Protein AF-A0A8T2SWN7-F1 (afdb_monomer_lite)

Organism: Ceratopteris richardii (NCBI:txid49495)

Foldseek 3Di:
DDQPADQDQQAARLQRLLVSFVCNVVLLQPADADQDDTANHPDPVVSVLQFAALVVLCVVQVVLLVVLLVVLVVLPDDPVLLVVLLVLLQVVLVVVCVCCVQPPQPDDAGHRVRSSNNCQVHSVCSRYVNHRGNQADRVVVVVVVLVVCLVVVPVPDDPNSSSSSSSNNSVSNSCVRSLSSCLNPNDDPDPVSVVVSVVVVVVVVVSVVVVVVD

InterPro domains:
  IPR014430 Sterol desaturase Scs7 [PTHR12863] (4-196)

Radius of gyration: 19.36 Å; chains: 1; bounding box: 44×38×58 Å

Sequence (214 aa):
MGFKYVVDTNRGLVQQVGKLGSDYDKWLHQPINSKASPKLYDNKFIELLTLTPWWLVPVLWLPFVAWNFVVMLRRDVDPITTMFVILLGLFLWTLFEYLNHRFVFHMKMRGYWGNTLHYVLHGFHHKHPMDKYRLVYPPVGVAFIYVSLSSFGRLFIPDLIFPGVRTGFLLGYVLYDVFHYYIHHGKPSIPIMKKLQVRWFSYRILLYLLDDVY

Structure (mmCIF, N/CA/C/O backbone):
data_AF-A0A8T2SWN7-F1
#
_entry.id   AF-A0A8T2SWN7-F1
#
loop_
_atom_site.group_PDB
_atom_site.id
_atom_site.type_symbol
_atom_site.label_atom_id
_atom_site.label_alt_id
_atom_site.label_comp_id
_atom_site.label_asym_id
_atom_site.label_entity_id
_atom_site.label_seq_id
_atom_site.pdbx_PDB_ins_code
_atom_site.Cartn_x
_atom_site.Cartn_y
_atom_site.Cartn_z
_atom_site.occupancy
_atom_site.B_iso_or_equiv
_atom_site.auth_seq_id
_atom_site.auth_comp_id
_atom_site.auth_asym_id
_atom_site.auth_atom_id
_atom_site.pdbx_PDB_model_num
ATOM 1 N N . MET A 1 1 ? -12.636 13.626 31.756 1.00 50.94 1 MET A N 1
ATOM 2 C CA . MET A 1 1 ? -13.621 14.007 30.717 1.00 50.94 1 MET A CA 1
ATOM 3 C C . MET A 1 1 ? -13.767 12.850 29.739 1.00 50.94 1 MET A C 1
ATOM 5 O O . MET A 1 1 ? -12.777 12.500 29.107 1.00 50.94 1 MET A O 1
ATOM 9 N N . 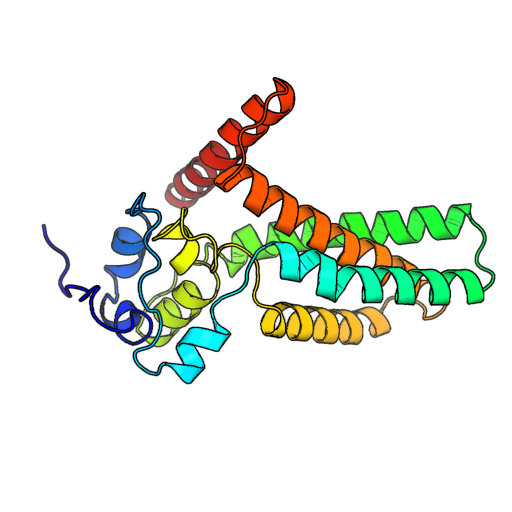GLY A 1 2 ? -14.941 12.214 29.695 1.00 74.75 2 GLY A N 1
ATOM 10 C CA . GLY A 1 2 ? -15.243 11.112 28.770 1.00 74.75 2 GLY A CA 1
ATOM 11 C C . GLY A 1 2 ? -15.631 11.606 27.373 1.00 74.75 2 GLY A C 1
ATOM 12 O O . GLY A 1 2 ? -15.899 12.793 27.194 1.00 74.75 2 GLY A O 1
ATOM 13 N N . PHE A 1 3 ? -15.636 10.702 26.394 1.00 84.50 3 PHE A N 1
ATOM 14 C CA . PHE A 1 3 ? -16.119 10.973 25.036 1.00 84.50 3 PHE A CA 1
ATOM 15 C C . PHE A 1 3 ? -17.642 11.153 25.022 1.00 84.50 3 PHE A C 1
ATOM 17 O O . PHE A 1 3 ? -18.344 10.469 25.768 1.00 84.50 3 PHE A O 1
ATOM 24 N N . LYS A 1 4 ? -18.164 12.033 24.158 1.00 85.62 4 LYS A N 1
ATOM 25 C CA . LYS A 1 4 ? -19.619 12.256 24.026 1.00 85.62 4 LYS A CA 1
ATOM 26 C C . LYS A 1 4 ? -20.356 11.046 23.453 1.00 85.62 4 LYS A C 1
ATOM 28 O O . LYS A 1 4 ? -21.514 10.818 23.783 1.00 85.62 4 LYS A O 1
ATOM 33 N N . TYR A 1 5 ? -19.683 10.282 22.597 1.00 91.12 5 TYR A N 1
ATOM 34 C CA . TYR A 1 5 ? -20.185 9.042 22.019 1.00 91.12 5 TYR A CA 1
ATOM 35 C C . TYR A 1 5 ? -19.252 7.888 22.388 1.00 91.12 5 TYR A C 1
ATOM 37 O O . TYR A 1 5 ? -18.031 8.006 22.268 1.00 91.12 5 TYR A O 1
ATOM 45 N N . VAL A 1 6 ? -19.828 6.769 22.826 1.00 93.12 6 VAL A N 1
ATOM 46 C CA . VAL A 1 6 ? -19.085 5.557 23.184 1.00 93.12 6 VAL A CA 1
ATOM 47 C C . VAL A 1 6 ? -19.230 4.545 22.053 1.00 93.12 6 VAL A C 1
ATOM 49 O O . VAL A 1 6 ? -20.341 4.179 21.677 1.00 93.12 6 VAL A O 1
ATOM 52 N N . VAL A 1 7 ? -18.096 4.111 21.506 1.00 94.06 7 VAL A N 1
ATOM 53 C CA . VAL A 1 7 ? -18.038 3.099 20.446 1.00 94.06 7 VAL A CA 1
ATOM 54 C C . VAL A 1 7 ? -18.232 1.710 21.053 1.00 94.06 7 VAL A C 1
ATOM 56 O O . VAL A 1 7 ? -17.485 1.323 21.952 1.00 94.06 7 VAL A O 1
ATOM 59 N N . ASP A 1 8 ? -19.202 0.954 20.541 1.00 93.56 8 ASP A N 1
ATOM 60 C CA . ASP A 1 8 ? -19.421 -0.452 20.883 1.00 93.56 8 ASP A CA 1
ATOM 61 C C . ASP A 1 8 ? -18.518 -1.337 20.017 1.00 93.56 8 ASP A C 1
ATOM 63 O O . ASP A 1 8 ? -18.704 -1.451 18.802 1.00 93.56 8 ASP A O 1
ATOM 67 N N . THR A 1 9 ? -17.537 -1.976 20.651 1.00 88.56 9 THR A N 1
ATOM 68 C CA . THR A 1 9 ? -16.560 -2.852 19.991 1.00 88.56 9 THR A CA 1
ATOM 69 C C . THR A 1 9 ? -17.134 -4.209 19.575 1.00 88.56 9 THR A C 1
ATOM 71 O O . THR A 1 9 ? -16.458 -4.955 18.867 1.00 88.56 9 THR A O 1
ATOM 74 N N . ASN A 1 10 ? -18.371 -4.534 19.969 1.00 89.50 10 ASN A N 1
ATOM 75 C CA . ASN A 1 10 ? -19.069 -5.747 19.534 1.00 89.50 10 ASN A CA 1
ATOM 76 C C . ASN A 1 10 ? -19.804 -5.573 18.195 1.00 89.50 10 ASN A C 1
ATOM 78 O O . ASN A 1 10 ? -20.296 -6.560 17.638 1.00 89.50 10 ASN A O 1
ATOM 82 N N . ARG A 1 11 ? -19.868 -4.342 17.672 1.00 94.25 11 ARG A N 1
ATOM 83 C CA . ARG A 1 11 ? -20.509 -3.990 16.399 1.00 94.25 11 ARG A CA 1
ATOM 84 C C . ARG A 1 11 ? -19.513 -3.419 15.399 1.00 94.25 11 ARG A C 1
ATOM 86 O O . ARG A 1 11 ? -18.415 -3.002 15.762 1.00 94.25 11 ARG A O 1
ATOM 93 N N . GLY A 1 12 ? -19.926 -3.361 14.137 1.00 95.81 12 GLY A N 1
ATOM 94 C CA . GLY A 1 12 ? -19.166 -2.752 13.053 1.00 95.81 12 GLY A CA 1
ATOM 95 C C . GLY A 1 12 ? -18.756 -1.315 13.381 1.00 95.81 12 GLY A C 1
ATOM 96 O O . GLY A 1 12 ? -19.597 -0.448 13.641 1.00 95.81 12 GLY A O 1
ATOM 97 N N . LEU A 1 13 ? -17.451 -1.056 13.382 1.00 96.56 13 LEU A N 1
ATOM 98 C CA . LEU A 1 13 ? -16.886 0.232 13.784 1.00 96.56 13 LEU A CA 1
ATOM 99 C C . LEU A 1 13 ? -17.144 1.347 12.758 1.00 96.56 13 LEU A C 1
ATOM 101 O O . LEU A 1 13 ? -17.330 2.502 13.143 1.00 96.56 13 LEU A O 1
ATOM 105 N N . VAL A 1 14 ? -17.228 1.026 11.462 1.00 95.94 14 VAL A N 1
ATOM 106 C CA . VAL A 1 14 ? -17.325 2.028 10.378 1.00 95.94 14 VAL A CA 1
ATOM 107 C C . VAL A 1 14 ? -18.565 2.909 10.515 1.00 95.94 14 VAL A C 1
ATOM 109 O O . VAL A 1 14 ? -18.488 4.119 10.340 1.00 95.94 14 VAL A O 1
ATOM 112 N N . GLN A 1 15 ? -19.705 2.336 10.904 1.00 93.94 15 GLN A N 1
ATOM 113 C CA . GLN A 1 15 ? -20.953 3.096 11.058 1.00 93.94 15 GLN A CA 1
ATOM 114 C C . GLN A 1 15 ? -20.975 3.982 12.317 1.00 93.94 15 GLN A C 1
ATOM 116 O O . GLN A 1 15 ? -21.860 4.833 12.472 1.00 93.94 15 GLN A O 1
ATOM 121 N N . GLN A 1 16 ? -20.028 3.764 13.233 1.00 96.75 16 GLN A N 1
ATOM 122 C CA . GLN A 1 16 ? -19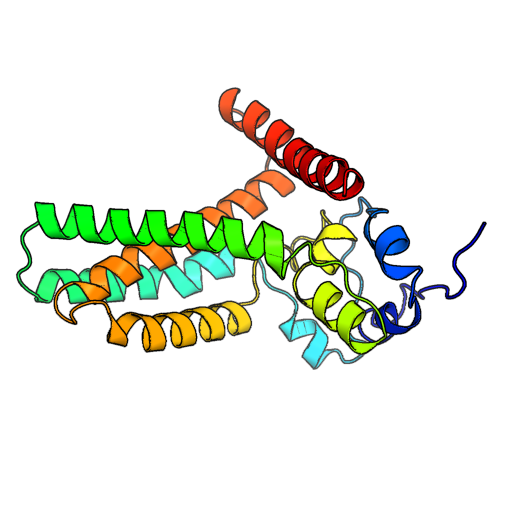.967 4.386 14.552 1.00 96.75 16 GLN A CA 1
ATOM 123 C C . GLN A 1 16 ? -18.956 5.531 14.611 1.00 96.75 16 GLN A C 1
ATOM 125 O O . GLN A 1 16 ? -19.256 6.566 15.200 1.00 96.75 16 GLN A O 1
ATOM 130 N N . VAL A 1 17 ? -17.783 5.382 13.987 1.00 96.19 17 VAL A N 1
ATOM 131 C CA . VAL A 1 17 ? -16.666 6.341 14.112 1.00 96.19 17 VAL A CA 1
ATOM 132 C C . VAL A 1 17 ? -17.021 7.758 13.663 1.00 96.19 17 VAL A C 1
ATOM 134 O O . VAL A 1 17 ? -16.554 8.728 14.257 1.00 96.19 17 VAL A O 1
ATOM 137 N N . GLY A 1 18 ? -17.918 7.905 12.686 1.00 95.69 18 GLY A N 1
ATOM 138 C CA . GLY A 1 18 ? -18.431 9.209 12.278 1.00 95.69 18 GLY A CA 1
ATOM 139 C C . GLY A 1 18 ? -19.181 9.960 13.388 1.00 95.69 18 GLY A C 1
ATOM 140 O O . GLY A 1 18 ? -19.144 11.189 13.438 1.00 95.69 18 GLY A O 1
ATOM 141 N N . LYS A 1 19 ? -19.818 9.240 14.321 1.00 96.50 19 LYS A N 1
ATOM 142 C CA . LYS A 1 19 ? -20.603 9.812 15.432 1.00 96.50 19 LYS A CA 1
ATOM 143 C C . LYS A 1 19 ? -19.736 10.436 16.525 1.00 96.50 19 LYS A C 1
ATOM 145 O O . LYS A 1 19 ? -20.250 11.199 17.335 1.00 96.50 19 LYS A O 1
ATOM 150 N N . LEU A 1 20 ? -18.431 10.153 16.533 1.00 95.06 20 LEU A N 1
ATOM 151 C CA . LEU A 1 20 ? -17.480 10.785 17.451 1.00 95.06 20 LEU A CA 1
ATOM 152 C C . LEU A 1 20 ? -17.327 12.290 17.177 1.00 95.06 20 LEU A C 1
ATOM 154 O O . LEU A 1 20 ? -16.967 13.041 18.078 1.00 95.06 20 LEU A O 1
ATOM 158 N N . GLY A 1 21 ? -17.616 12.758 15.956 1.00 94.12 21 GLY A N 1
ATOM 159 C CA . GLY A 1 21 ? -17.533 14.179 15.617 1.00 94.12 21 GLY A CA 1
ATOM 160 C C . GLY A 1 21 ? -16.150 14.762 15.921 1.00 94.12 21 GLY A C 1
ATOM 161 O O . GLY A 1 21 ? -15.149 14.278 15.396 1.00 94.12 21 GLY A O 1
ATOM 162 N N . SER A 1 22 ? -16.095 15.787 16.774 1.00 92.56 22 SER A N 1
ATOM 163 C CA . SER A 1 22 ? -14.846 16.429 17.214 1.00 92.56 22 SER A CA 1
ATOM 164 C C . SER A 1 22 ? -13.957 15.536 18.082 1.00 92.56 22 SER A C 1
ATOM 166 O O . SER A 1 22 ? -12.758 15.775 18.165 1.00 92.56 22 SER A O 1
ATOM 168 N N . ASP A 1 23 ? -14.527 14.516 18.725 1.00 93.75 23 ASP A N 1
ATOM 169 C CA . ASP A 1 23 ? -13.798 13.618 19.623 1.00 93.75 23 ASP A CA 1
ATOM 170 C C . ASP A 1 23 ? -13.006 12.541 18.861 1.00 93.75 23 ASP A C 1
ATOM 172 O O . ASP A 1 23 ? -12.211 11.819 19.463 1.00 93.75 23 ASP A O 1
ATOM 176 N N . TYR A 1 24 ? -13.225 12.419 17.545 1.00 94.88 24 TYR A N 1
ATOM 177 C CA . TYR A 1 24 ? -12.652 11.367 16.705 1.00 94.88 24 TYR A CA 1
ATOM 178 C C . TYR A 1 24 ? -11.128 11.341 16.742 1.00 94.88 24 TYR A C 1
ATOM 180 O O . TYR A 1 24 ? -10.560 10.283 16.982 1.00 94.88 24 TYR A O 1
ATOM 188 N N . ASP A 1 25 ? -10.480 12.491 16.555 1.00 92.12 25 ASP A N 1
ATOM 189 C CA . ASP A 1 25 ? -9.020 12.583 16.502 1.00 92.12 25 ASP A CA 1
ATOM 190 C C . ASP A 1 25 ? -8.384 12.097 17.815 1.00 92.12 25 ASP A C 1
ATOM 192 O O . ASP A 1 25 ? -7.580 11.164 17.838 1.00 92.12 25 ASP A O 1
ATOM 196 N N . LYS A 1 26 ? -8.871 12.618 18.945 1.00 92.06 26 LYS A N 1
ATOM 197 C CA . LYS A 1 26 ? -8.443 12.181 20.277 1.00 92.06 26 LYS A CA 1
ATOM 198 C C . LYS A 1 26 ? -8.716 10.694 20.518 1.00 92.06 26 LYS A C 1
ATOM 200 O O . LYS A 1 26 ? -7.904 10.014 21.142 1.00 92.06 26 LYS A O 1
ATOM 205 N N . TRP A 1 27 ? -9.867 10.186 20.077 1.00 93.69 27 TRP A N 1
ATOM 206 C CA . TRP A 1 27 ? -10.217 8.771 20.212 1.00 93.69 27 TRP A CA 1
ATOM 207 C C . TRP A 1 27 ? -9.315 7.873 19.358 1.00 93.69 27 TRP A C 1
ATOM 209 O O . TRP A 1 27 ? -8.936 6.784 19.800 1.00 93.69 27 TRP A O 1
ATOM 219 N N . LEU A 1 28 ? -8.962 8.319 18.154 1.00 92.62 28 LEU A N 1
ATOM 220 C CA . LEU A 1 28 ? -8.145 7.589 17.195 1.00 92.62 28 LEU A CA 1
ATOM 221 C C . LEU A 1 28 ? -6.725 7.372 17.716 1.00 92.62 28 LEU A C 1
ATOM 223 O O . LEU A 1 28 ? -6.222 6.249 17.683 1.00 92.62 28 LEU A O 1
ATOM 227 N N . HIS A 1 29 ? -6.128 8.424 18.279 1.00 87.69 29 HIS A N 1
ATOM 228 C CA . HIS A 1 29 ? -4.754 8.442 18.788 1.00 87.69 29 HIS A CA 1
ATOM 229 C C . HIS A 1 29 ? -4.581 7.776 20.164 1.00 87.69 29 HIS A C 1
ATOM 231 O O . HIS A 1 29 ? -3.557 7.931 20.825 1.00 87.69 29 HIS A O 1
ATOM 237 N N . GLN A 1 30 ? -5.563 6.980 20.589 1.00 90.31 30 GLN A N 1
ATOM 238 C CA . GLN A 1 30 ? -5.473 6.095 21.750 1.00 90.31 30 GLN A CA 1
ATOM 239 C C . GLN A 1 30 ? -5.401 4.637 21.269 1.00 90.31 30 GLN A C 1
ATOM 241 O O . GLN A 1 30 ? -6.444 3.967 21.225 1.00 90.31 30 GLN A O 1
ATOM 246 N N . PRO A 1 31 ? -4.215 4.144 20.857 1.00 89.69 31 PRO A N 1
ATOM 247 C CA . PRO A 1 31 ? -4.073 2.831 20.240 1.00 89.69 31 PRO A CA 1
ATOM 248 C C . PRO A 1 31 ? -4.432 1.708 21.215 1.00 89.69 31 PRO A C 1
ATOM 250 O O . PRO A 1 31 ? -4.080 1.731 22.395 1.00 89.69 31 PRO A O 1
ATOM 253 N N . ILE A 1 32 ? -5.104 0.685 20.697 1.00 89.94 32 ILE A N 1
ATOM 254 C CA . ILE A 1 32 ? -5.418 -0.545 21.416 1.00 89.94 32 ILE A CA 1
ATOM 255 C C . ILE A 1 32 ? -4.395 -1.596 20.989 1.00 89.94 32 ILE A C 1
ATOM 257 O O . ILE A 1 32 ? -4.502 -2.200 19.921 1.00 89.94 32 ILE A O 1
ATOM 261 N N . ASN A 1 33 ? -3.400 -1.828 21.846 1.00 87.81 33 ASN A N 1
ATOM 262 C CA . ASN A 1 33 ? -2.348 -2.822 21.625 1.00 87.81 33 ASN A CA 1
ATOM 263 C C . ASN A 1 33 ? -2.865 -4.245 21.880 1.00 87.81 33 ASN A C 1
ATOM 265 O O . ASN A 1 33 ? -2.539 -4.885 22.877 1.00 87.81 33 ASN A O 1
ATOM 269 N N . SER A 1 34 ? -3.691 -4.742 20.963 1.00 89.94 34 SER A N 1
ATOM 270 C CA . SER A 1 34 ? -4.249 -6.091 20.989 1.00 89.94 34 SER A CA 1
ATOM 271 C C . SER A 1 34 ? -4.125 -6.748 19.622 1.00 89.94 34 SER A C 1
ATOM 273 O O . SER A 1 34 ? -4.267 -6.093 18.596 1.00 89.94 34 SER A O 1
ATOM 275 N N . LYS A 1 35 ? -3.905 -8.066 19.612 1.00 89.81 35 LYS A N 1
ATOM 276 C CA . LYS A 1 35 ? -3.949 -8.886 18.388 1.00 89.81 35 LYS A CA 1
ATOM 277 C C . LYS A 1 35 ? -5.381 -9.186 17.928 1.00 89.81 35 LYS A C 1
ATOM 279 O O . LYS A 1 35 ? -5.557 -9.868 16.921 1.00 89.81 35 LYS A O 1
ATOM 284 N N . ALA A 1 36 ? -6.384 -8.765 18.699 1.00 89.44 36 ALA A N 1
ATOM 285 C CA . ALA A 1 36 ? -7.779 -8.900 18.315 1.00 89.44 36 ALA A CA 1
ATOM 286 C C . ALA A 1 36 ? -8.050 -8.118 17.024 1.00 89.44 36 ALA A C 1
ATOM 288 O O . ALA A 1 36 ? -7.506 -7.035 16.823 1.00 89.44 36 ALA A O 1
ATOM 289 N N . SER A 1 37 ? -8.916 -8.675 16.182 1.00 90.69 37 SER A N 1
ATOM 290 C CA . SER A 1 37 ? -9.335 -8.076 14.919 1.00 90.69 37 SER A CA 1
ATOM 291 C C . SER A 1 37 ? -10.809 -7.675 15.043 1.00 90.69 37 SER A C 1
ATOM 293 O O . SER A 1 37 ? -11.689 -8.506 14.803 1.00 90.69 37 SER A O 1
ATOM 295 N N . PRO A 1 38 ? -11.106 -6.467 15.558 1.00 93.69 38 PRO A N 1
ATOM 296 C CA . PRO A 1 38 ? -12.481 -6.022 15.742 1.00 93.69 38 PRO A CA 1
ATOM 297 C C . PRO A 1 38 ? -13.163 -5.795 14.392 1.00 93.69 38 PRO A C 1
ATOM 299 O O . PRO A 1 38 ? -12.510 -5.507 13.387 1.00 93.69 38 PRO A O 1
ATOM 302 N N . LYS A 1 39 ? -14.492 -5.920 14.380 1.00 94.12 39 LYS A N 1
ATOM 303 C CA . LYS A 1 39 ? -15.267 -5.867 13.140 1.00 94.12 39 LYS A CA 1
ATOM 304 C C . LYS A 1 39 ? -15.338 -4.452 12.579 1.00 94.12 39 LYS A C 1
ATOM 306 O O . LYS A 1 39 ? -15.725 -3.532 13.297 1.00 94.12 39 LYS A O 1
ATOM 311 N N . LEU A 1 40 ? -15.074 -4.260 11.287 1.00 95.06 40 LEU A N 1
ATOM 312 C CA . LEU A 1 40 ? -15.397 -2.983 10.634 1.00 95.06 40 LEU A CA 1
ATOM 313 C C . LEU A 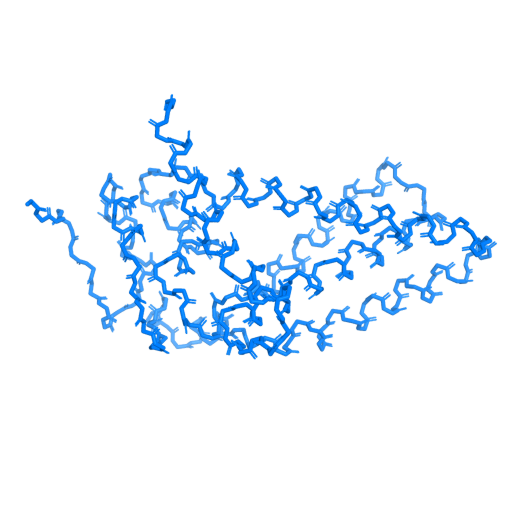1 40 ? -16.875 -2.907 10.269 1.00 95.06 40 LEU A C 1
ATOM 315 O O . LEU A 1 40 ? -17.484 -1.846 10.427 1.00 95.06 40 LEU A O 1
ATOM 319 N N . TYR A 1 41 ? -17.453 -4.023 9.829 1.00 96.12 41 TYR A N 1
ATOM 320 C CA . TYR A 1 41 ? -18.835 -4.108 9.375 1.00 96.12 41 TYR A CA 1
ATOM 321 C C . TYR A 1 41 ? -19.579 -5.250 10.072 1.00 96.12 41 TYR A C 1
ATOM 323 O O . TYR A 1 41 ? -19.041 -6.332 10.296 1.00 96.12 41 TYR A O 1
ATOM 331 N N . ASP A 1 42 ? -20.861 -5.034 10.372 1.00 95.12 42 ASP A N 1
ATOM 332 C CA . ASP A 1 42 ? -21.728 -6.103 10.892 1.00 95.12 42 ASP A CA 1
ATOM 333 C C . ASP A 1 42 ? -22.072 -7.141 9.812 1.00 95.12 42 ASP A C 1
ATOM 335 O O . ASP A 1 42 ? -22.324 -8.314 10.102 1.00 95.12 42 ASP A O 1
ATOM 339 N N . ASN A 1 43 ? -22.053 -6.722 8.543 1.00 96.12 43 ASN A N 1
ATOM 340 C CA . ASN A 1 43 ? -22.259 -7.609 7.410 1.00 96.12 43 ASN A CA 1
ATOM 341 C C . ASN A 1 43 ? -21.027 -8.505 7.199 1.00 96.12 43 ASN A C 1
ATOM 343 O O . ASN A 1 43 ? -19.957 -8.023 6.834 1.00 96.12 43 ASN A O 1
ATOM 347 N N . LYS A 1 44 ? -21.207 -9.823 7.360 1.00 94.56 44 LYS A N 1
ATOM 348 C CA . LYS A 1 44 ? -20.129 -10.822 7.249 1.00 94.56 44 LYS A CA 1
ATOM 349 C C . LYS A 1 44 ? -19.435 -10.839 5.885 1.00 94.56 44 LYS A C 1
ATOM 351 O O . LYS A 1 44 ? -18.238 -11.094 5.824 1.00 94.56 44 LYS A O 1
ATOM 356 N N . PHE A 1 45 ? -20.179 -10.603 4.804 1.00 95.12 45 PHE A N 1
ATOM 357 C CA . PHE A 1 45 ? -19.623 -10.618 3.454 1.00 95.12 45 PHE A CA 1
ATOM 358 C C . PHE A 1 45 ? -18.700 -9.417 3.233 1.00 95.12 45 PHE A C 1
ATOM 360 O O . PHE A 1 45 ? -17.563 -9.592 2.812 1.00 95.12 45 PHE A O 1
ATOM 367 N N . ILE A 1 46 ? -19.150 -8.213 3.596 1.00 93.06 46 ILE A N 1
ATOM 368 C CA . ILE A 1 46 ? -18.325 -6.999 3.496 1.00 93.06 46 ILE A CA 1
ATOM 369 C C . ILE A 1 46 ? -17.111 -7.106 4.422 1.00 93.06 46 ILE A C 1
ATOM 371 O O . ILE A 1 46 ? -15.999 -6.793 4.014 1.00 93.06 46 ILE A O 1
ATOM 375 N N . GLU A 1 47 ? -17.308 -7.603 5.642 1.00 94.88 47 GLU A N 1
ATOM 376 C CA . GLU A 1 47 ? -16.236 -7.818 6.611 1.00 94.88 47 GLU A CA 1
ATOM 377 C C . GLU A 1 47 ? -15.124 -8.715 6.045 1.00 94.88 47 GLU A C 1
ATOM 379 O O . GLU A 1 47 ? -13.947 -8.376 6.170 1.00 94.88 47 GLU A O 1
ATOM 384 N N . LEU A 1 48 ? -15.479 -9.804 5.353 1.00 93.56 48 LEU A N 1
ATOM 385 C CA . LEU A 1 48 ? -14.510 -10.696 4.713 1.00 93.56 48 LEU A CA 1
ATOM 386 C C . LEU A 1 48 ? -13.646 -9.967 3.672 1.00 93.56 48 LEU A C 1
ATOM 388 O O . LEU A 1 48 ? -12.443 -10.201 3.617 1.00 93.56 48 LEU A O 1
ATOM 392 N N . LEU A 1 49 ? -14.230 -9.045 2.897 1.00 91.88 49 LEU A N 1
ATOM 393 C CA . LEU A 1 49 ? -13.508 -8.258 1.887 1.00 91.88 49 LEU A CA 1
ATOM 394 C C . LEU A 1 49 ? -12.503 -7.266 2.492 1.00 91.88 49 LEU A C 1
ATOM 396 O O . LEU A 1 49 ? -11.631 -6.770 1.782 1.00 91.88 49 LEU A O 1
ATOM 400 N N . THR A 1 50 ? -12.607 -6.970 3.790 1.00 93.56 50 THR A N 1
ATOM 401 C CA . THR A 1 50 ? -11.652 -6.092 4.485 1.00 93.56 50 THR A CA 1
ATOM 402 C C . THR A 1 50 ? -10.409 -6.824 4.992 1.00 93.56 50 THR A C 1
ATOM 404 O O . THR A 1 50 ? -9.450 -6.170 5.394 1.00 93.56 50 THR A O 1
ATOM 407 N N . LEU A 1 51 ? -10.411 -8.161 5.014 1.00 95.31 51 LEU A N 1
ATOM 408 C CA . LEU A 1 51 ? -9.320 -8.961 5.566 1.00 95.31 51 LEU A CA 1
ATOM 409 C C . LEU A 1 51 ? -8.262 -9.237 4.494 1.00 95.31 51 LEU A C 1
ATOM 411 O O . LEU A 1 51 ? -8.480 -10.023 3.575 1.00 95.31 51 LEU A O 1
ATOM 415 N N . THR A 1 52 ? -7.089 -8.628 4.644 1.00 96.31 52 THR A N 1
ATOM 416 C CA . THR A 1 52 ? -5.972 -8.745 3.701 1.00 96.31 52 THR A CA 1
ATOM 417 C C . THR A 1 52 ? -4.746 -9.335 4.406 1.00 96.31 52 THR A C 1
ATOM 419 O O . THR A 1 52 ? -4.041 -8.623 5.122 1.00 96.31 52 THR A O 1
ATOM 422 N N . PRO A 1 53 ? -4.456 -10.642 4.253 1.00 96.31 53 PRO A N 1
ATOM 423 C CA . PRO A 1 53 ? -3.237 -11.215 4.809 1.00 96.31 53 PRO A CA 1
ATOM 424 C C . PRO A 1 53 ? -2.003 -10.689 4.062 1.00 96.31 53 PRO A C 1
ATOM 426 O O . PRO A 1 53 ? -2.020 -10.546 2.842 1.00 96.31 53 PRO A O 1
ATOM 429 N N . TRP A 1 54 ? -0.902 -10.462 4.782 1.00 96.81 54 TRP A N 1
ATOM 430 C CA . TRP A 1 54 ? 0.312 -9.832 4.235 1.00 96.81 54 TRP A CA 1
ATOM 431 C C . TRP A 1 54 ? 0.875 -10.507 2.975 1.00 96.81 54 TRP A C 1
ATOM 433 O O . TRP A 1 54 ? 1.359 -9.827 2.075 1.00 96.81 54 TRP A O 1
ATOM 443 N N . TRP A 1 55 ? 0.801 -11.841 2.891 1.00 97.25 55 TRP A N 1
ATOM 444 C CA . TRP A 1 55 ? 1.343 -12.610 1.768 1.00 97.25 55 TRP A CA 1
ATOM 445 C C . TRP A 1 55 ? 0.551 -12.394 0.475 1.00 97.25 55 TRP A C 1
ATOM 447 O O . TRP A 1 55 ? 1.062 -12.684 -0.605 1.00 97.25 55 TRP A O 1
ATOM 457 N N . LEU A 1 56 ? -0.670 -11.855 0.558 1.00 97.31 56 LEU A N 1
ATOM 458 C CA . LEU A 1 56 ? -1.480 -11.552 -0.614 1.00 97.31 56 LEU A CA 1
ATOM 459 C C . LEU A 1 56 ? -0.854 -10.429 -1.450 1.00 97.31 56 LEU A C 1
ATOM 461 O O . LEU A 1 56 ? -0.965 -10.456 -2.672 1.00 97.31 56 LEU A O 1
ATOM 465 N N . VAL A 1 57 ? -0.140 -9.492 -0.813 1.00 98.00 57 VAL A N 1
ATOM 466 C CA . VAL A 1 57 ? 0.552 -8.392 -1.498 1.00 98.00 57 VAL A CA 1
ATOM 467 C C . VAL A 1 57 ? 1.565 -8.923 -2.528 1.00 98.00 57 VAL A C 1
ATOM 469 O O . VAL A 1 57 ? 1.371 -8.687 -3.721 1.00 98.00 57 VAL A O 1
ATOM 472 N N . PRO A 1 58 ? 2.620 -9.676 -2.155 1.00 98.12 58 PRO A N 1
ATOM 473 C CA . PRO A 1 58 ? 3.573 -10.170 -3.143 1.00 98.12 58 PRO A CA 1
ATOM 474 C C . PRO A 1 58 ? 2.941 -11.160 -4.131 1.00 98.12 58 PRO A C 1
ATOM 476 O O . PRO A 1 58 ? 3.264 -11.102 -5.314 1.00 98.12 58 PRO A O 1
ATOM 479 N N . VAL A 1 59 ? 2.020 -12.025 -3.685 1.00 98.38 59 VAL A N 1
ATOM 480 C CA . VAL A 1 59 ? 1.359 -13.015 -4.557 1.00 98.38 59 VAL A CA 1
ATOM 481 C C . VAL A 1 59 ? 0.568 -12.346 -5.677 1.00 98.38 59 VAL A C 1
ATOM 483 O O . VAL A 1 59 ? 0.649 -12.790 -6.820 1.00 98.38 59 VAL A O 1
ATOM 486 N N . LEU A 1 60 ? -0.177 -11.280 -5.375 1.00 97.81 60 LEU A N 1
ATOM 487 C CA . LEU A 1 60 ? -0.958 -10.579 -6.388 1.00 97.81 60 LEU A CA 1
ATOM 488 C C . LEU A 1 60 ? -0.091 -9.678 -7.256 1.00 97.81 60 LEU A C 1
ATOM 490 O O . LEU A 1 60 ? -0.256 -9.681 -8.471 1.00 97.81 60 LEU A O 1
ATOM 494 N N . TRP A 1 61 ? 0.818 -8.905 -6.662 1.00 98.44 61 TRP A N 1
ATOM 495 C CA . TRP A 1 61 ? 1.434 -7.775 -7.358 1.00 98.44 61 TRP A CA 1
ATOM 496 C C . TRP A 1 61 ? 2.774 -8.096 -8.019 1.00 98.44 61 TRP A C 1
ATOM 498 O O . TRP A 1 61 ? 3.080 -7.495 -9.049 1.00 98.44 61 TRP A O 1
ATOM 508 N N . LEU A 1 62 ? 3.555 -9.065 -7.522 1.00 98.56 62 LEU A N 1
ATOM 509 C CA . LEU A 1 62 ? 4.807 -9.458 -8.186 1.00 98.56 62 LEU A CA 1
ATOM 510 C C . LEU A 1 62 ? 4.598 -10.009 -9.608 1.00 98.56 62 LEU A C 1
ATOM 512 O O . LEU A 1 62 ? 5.401 -9.658 -10.474 1.00 98.56 62 LEU A O 1
ATOM 516 N N . PRO A 1 63 ? 3.530 -10.772 -9.923 1.00 98.56 63 PRO A N 1
ATOM 517 C CA . PRO A 1 63 ? 3.210 -11.117 -11.308 1.00 98.56 63 PRO A CA 1
ATOM 518 C C . PRO A 1 63 ? 3.027 -9.894 -12.217 1.00 98.56 63 PRO A C 1
ATOM 520 O O . PRO A 1 63 ? 3.522 -9.891 -13.343 1.00 98.56 63 PRO A O 1
ATOM 523 N N . PHE A 1 64 ? 2.391 -8.818 -11.736 1.00 98.00 64 PHE A N 1
ATOM 524 C CA . PHE A 1 64 ? 2.255 -7.574 -12.505 1.00 98.00 64 PHE A CA 1
ATOM 525 C C . PHE A 1 64 ? 3.582 -6.815 -12.629 1.00 98.00 64 PHE A C 1
ATOM 527 O O . PHE A 1 64 ? 3.846 -6.231 -13.682 1.00 98.00 64 PHE A O 1
ATOM 534 N N . VAL A 1 65 ? 4.433 -6.832 -11.596 1.00 98.69 65 VAL A N 1
ATOM 535 C CA . VAL A 1 65 ? 5.804 -6.292 -11.669 1.00 98.69 65 VAL A CA 1
ATOM 536 C C . VAL A 1 65 ? 6.593 -7.025 -12.757 1.00 98.69 65 VAL A C 1
ATOM 538 O O . VAL A 1 65 ? 7.160 -6.380 -13.641 1.00 98.69 65 VAL A O 1
ATOM 541 N N . ALA A 1 66 ? 6.567 -8.361 -12.738 1.00 98.56 66 ALA A N 1
ATOM 542 C CA . ALA A 1 66 ? 7.233 -9.211 -13.720 1.00 98.56 66 ALA A CA 1
ATOM 543 C C . ALA A 1 66 ? 6.677 -8.990 -15.132 1.00 98.56 66 ALA A C 1
ATOM 545 O O . ALA A 1 66 ? 7.447 -8.847 -16.077 1.00 98.56 66 ALA A O 1
ATOM 546 N N . TRP A 1 67 ? 5.356 -8.878 -15.280 1.00 98.38 67 TRP A N 1
ATOM 547 C CA . TRP A 1 67 ? 4.721 -8.579 -16.561 1.00 98.38 67 TRP A CA 1
ATOM 548 C C . TRP A 1 67 ? 5.186 -7.238 -17.140 1.00 98.38 67 TRP A C 1
ATOM 550 O O . TRP A 1 67 ? 5.626 -7.188 -18.287 1.00 98.38 67 TRP A O 1
ATOM 560 N N . ASN A 1 68 ? 5.145 -6.153 -16.356 1.00 98.06 68 ASN A N 1
ATOM 561 C CA . ASN A 1 68 ? 5.627 -4.842 -16.809 1.00 98.06 68 ASN A CA 1
ATOM 562 C C . ASN A 1 68 ? 7.119 -4.880 -17.172 1.00 98.06 68 ASN A C 1
ATOM 564 O O . ASN A 1 68 ? 7.520 -4.264 -18.159 1.00 98.06 68 ASN A O 1
ATOM 568 N N . PHE A 1 69 ? 7.917 -5.653 -16.429 1.00 97.94 69 PHE A N 1
ATOM 569 C CA . PHE A 1 69 ? 9.338 -5.824 -16.707 1.00 97.94 69 PHE A CA 1
ATOM 570 C C . PHE A 1 69 ? 9.575 -6.577 -18.023 1.00 97.94 69 PHE A C 1
ATOM 572 O O . PHE A 1 69 ? 10.335 -6.111 -18.863 1.00 97.94 69 PHE A O 1
ATOM 579 N N . VAL A 1 70 ? 8.862 -7.680 -18.270 1.00 97.94 70 VAL A N 1
ATOM 580 C CA . VAL A 1 70 ? 8.925 -8.408 -19.550 1.00 97.94 70 VAL A CA 1
ATOM 581 C C . VAL A 1 70 ? 8.484 -7.520 -20.712 1.00 97.94 70 VAL A C 1
ATOM 583 O O . VAL A 1 70 ? 9.110 -7.543 -21.769 1.00 97.94 70 VAL A O 1
ATOM 586 N N . VAL A 1 71 ? 7.434 -6.712 -20.533 1.00 97.50 71 VAL A N 1
ATOM 587 C CA . VAL A 1 71 ? 7.015 -5.740 -21.551 1.00 97.50 71 VAL A CA 1
ATOM 588 C C . VAL A 1 71 ? 8.128 -4.731 -21.823 1.00 97.50 71 VAL A C 1
ATOM 590 O O . VAL A 1 71 ? 8.375 -4.461 -22.990 1.00 97.50 71 VAL A O 1
ATOM 593 N N . MET A 1 72 ? 8.810 -4.216 -20.794 1.00 95.94 72 MET A N 1
ATOM 594 C CA . MET A 1 72 ? 9.952 -3.304 -20.945 1.00 95.94 72 MET A CA 1
ATOM 595 C C . MET A 1 72 ? 11.095 -3.946 -21.743 1.00 95.94 72 MET A C 1
ATOM 597 O O . MET A 1 72 ? 11.599 -3.339 -22.680 1.00 95.94 72 MET A O 1
ATOM 601 N N . LEU A 1 73 ? 11.455 -5.196 -21.433 1.00 94.75 73 LEU A N 1
ATOM 602 C CA . LEU A 1 73 ? 12.522 -5.915 -22.141 1.00 94.75 73 LEU A CA 1
ATOM 603 C C . LEU A 1 73 ? 12.214 -6.128 -23.630 1.00 94.75 73 LEU A C 1
ATOM 605 O O . LEU A 1 73 ? 13.125 -6.159 -24.444 1.00 94.75 73 LEU A O 1
ATOM 609 N N . ARG A 1 74 ? 10.933 -6.236 -24.002 1.00 96.94 74 ARG A N 1
ATOM 610 C CA . ARG A 1 74 ? 10.486 -6.359 -25.402 1.00 96.94 74 ARG A CA 1
ATOM 611 C C . ARG A 1 74 ? 10.447 -5.030 -26.165 1.00 96.94 74 ARG A C 1
ATOM 613 O O . ARG A 1 74 ? 9.989 -5.010 -27.302 1.00 96.94 74 ARG A O 1
ATOM 620 N N . ARG A 1 75 ? 10.826 -3.914 -25.535 1.00 95.38 75 ARG A N 1
ATOM 621 C CA . ARG A 1 75 ? 10.883 -2.585 -26.168 1.00 95.38 75 ARG A CA 1
ATOM 622 C C . ARG A 1 75 ? 12.278 -2.223 -26.678 1.00 95.38 75 ARG A C 1
ATOM 624 O O . ARG A 1 75 ? 12.457 -1.086 -27.099 1.00 95.38 75 ARG A O 1
ATOM 631 N N . ASP A 1 76 ? 13.236 -3.149 -26.602 1.00 92.06 76 ASP A N 1
ATOM 632 C CA . ASP A 1 76 ? 14.626 -2.968 -27.050 1.00 92.06 76 ASP A CA 1
ATOM 633 C C . ASP A 1 76 ? 15.309 -1.716 -26.464 1.00 92.06 76 ASP A C 1
ATOM 635 O O . ASP A 1 76 ? 16.194 -1.113 -27.069 1.00 92.06 76 ASP A O 1
ATOM 639 N N . VAL A 1 77 ? 14.897 -1.318 -25.256 1.00 94.56 77 VAL A N 1
ATOM 640 C CA . VAL A 1 77 ? 15.552 -0.256 -24.489 1.00 94.56 77 VAL A CA 1
ATOM 641 C C . VAL A 1 77 ? 16.833 -0.820 -23.886 1.00 94.56 77 VAL A C 1
ATOM 643 O O . VAL A 1 77 ? 16.832 -1.918 -23.327 1.00 94.56 77 VAL A O 1
ATOM 646 N N . ASP A 1 78 ? 17.926 -0.064 -23.961 1.00 95.88 78 ASP A N 1
ATOM 647 C CA . ASP A 1 78 ? 19.208 -0.521 -23.441 1.00 95.88 78 ASP A CA 1
ATOM 648 C C . ASP A 1 78 ? 19.147 -0.809 -21.917 1.00 95.88 78 ASP A C 1
ATOM 650 O O . ASP A 1 78 ? 18.322 -0.235 -21.187 1.00 95.88 78 ASP A O 1
ATOM 654 N N . PRO A 1 79 ? 20.008 -1.704 -21.395 1.00 96.31 79 PRO A N 1
ATOM 655 C CA . PRO A 1 79 ? 19.969 -2.096 -19.986 1.00 96.31 79 PRO A CA 1
ATOM 656 C C . PRO A 1 79 ? 20.195 -0.946 -18.995 1.00 96.31 79 PRO A C 1
ATOM 658 O O . PRO A 1 79 ? 19.625 -0.966 -17.902 1.00 96.31 79 PRO A O 1
ATOM 661 N N . ILE A 1 80 ? 21.003 0.057 -19.357 1.00 97.44 80 ILE A N 1
ATOM 662 C CA . ILE A 1 80 ? 21.324 1.190 -18.481 1.00 97.44 80 ILE A CA 1
ATOM 663 C C . ILE A 1 80 ? 20.087 2.077 -18.341 1.00 97.44 80 ILE A C 1
ATOM 665 O O . ILE A 1 80 ? 19.659 2.367 -17.221 1.00 97.44 80 ILE A O 1
ATOM 669 N N . THR A 1 81 ? 19.456 2.438 -19.458 1.00 96.31 81 THR A N 1
ATOM 670 C CA . THR A 1 81 ? 18.189 3.177 -19.456 1.00 96.31 81 THR A CA 1
ATOM 671 C C . THR A 1 81 ? 17.105 2.397 -18.722 1.00 96.31 81 THR A C 1
ATOM 673 O O . THR A 1 81 ? 16.404 2.962 -17.883 1.00 96.31 81 THR A O 1
ATOM 676 N N . THR A 1 82 ? 17.000 1.085 -18.952 1.00 97.25 82 THR A N 1
ATOM 677 C CA . THR A 1 82 ? 16.048 0.218 -18.240 1.00 97.25 82 THR A CA 1
ATOM 678 C C . THR A 1 82 ? 16.239 0.289 -16.723 1.00 97.25 82 THR A C 1
ATOM 680 O O . THR A 1 82 ? 15.264 0.478 -15.991 1.00 97.25 82 THR A O 1
ATOM 683 N N . MET A 1 83 ? 17.482 0.204 -16.241 1.00 97.88 83 MET A N 1
ATOM 684 C CA . MET A 1 83 ? 17.807 0.344 -14.821 1.00 97.88 83 MET A CA 1
ATOM 685 C C . MET A 1 83 ? 17.363 1.708 -14.274 1.00 97.88 83 MET A C 1
ATOM 687 O O . MET A 1 83 ? 16.649 1.756 -13.272 1.00 97.88 83 MET A O 1
ATOM 691 N N . PHE A 1 84 ? 17.732 2.813 -14.928 1.00 98.31 84 PHE A N 1
ATOM 692 C CA . PHE A 1 84 ? 17.376 4.158 -14.460 1.00 98.31 84 PHE A CA 1
ATOM 693 C C . PHE A 1 84 ? 15.870 4.417 -14.461 1.00 98.31 84 PHE A C 1
ATOM 695 O O . PHE A 1 84 ? 15.357 5.054 -13.545 1.00 98.31 84 PHE A O 1
ATOM 702 N N . VAL A 1 85 ? 15.139 3.888 -15.439 1.00 98.00 85 VAL A N 1
ATOM 703 C CA . VAL A 1 85 ? 13.679 4.009 -15.517 1.00 98.00 85 VAL A CA 1
ATOM 704 C C . VAL A 1 85 ? 12.991 3.234 -14.382 1.00 98.00 85 VAL A C 1
ATOM 706 O O . VAL A 1 85 ? 12.022 3.724 -13.798 1.00 98.00 85 VAL A O 1
ATOM 709 N N . ILE A 1 86 ? 13.501 2.054 -14.014 1.00 98.56 86 ILE A N 1
ATOM 710 C CA . ILE A 1 86 ? 13.010 1.304 -12.846 1.00 98.56 86 ILE A CA 1
ATOM 711 C C . ILE A 1 86 ? 13.337 2.054 -11.548 1.00 98.56 86 ILE A C 1
ATOM 713 O O . ILE A 1 86 ? 12.474 2.172 -10.677 1.00 98.56 86 ILE A O 1
ATOM 717 N N . LEU A 1 87 ? 14.548 2.607 -11.419 1.00 98.56 87 LEU A N 1
ATOM 718 C CA . LEU A 1 87 ? 14.933 3.431 -10.267 1.00 98.56 87 LEU A CA 1
ATOM 719 C C . LEU A 1 87 ? 14.070 4.694 -10.149 1.00 98.56 87 LEU A C 1
ATOM 721 O O . LEU A 1 87 ? 13.667 5.048 -9.043 1.00 98.56 87 LEU A O 1
ATOM 725 N N . LEU A 1 88 ? 13.718 5.328 -11.270 1.00 98.06 88 LEU A N 1
ATOM 726 C CA . LEU A 1 88 ? 12.761 6.432 -11.302 1.00 98.06 88 LEU A CA 1
ATOM 727 C C . LEU A 1 88 ? 11.396 5.987 -10.768 1.00 98.06 88 LEU A C 1
ATOM 729 O O . LEU A 1 88 ? 10.818 6.675 -9.934 1.00 98.06 88 LEU A O 1
ATOM 733 N N . GLY A 1 89 ? 10.893 4.825 -11.191 1.00 98.50 89 GLY A N 1
ATOM 734 C CA . GLY A 1 89 ? 9.652 4.260 -10.656 1.00 98.50 89 GLY A CA 1
ATOM 735 C C . GLY A 1 89 ? 9.699 4.040 -9.140 1.00 98.50 89 GLY A C 1
ATOM 736 O O . GLY A 1 89 ? 8.768 4.429 -8.437 1.00 98.50 89 GLY A O 1
ATOM 737 N N . LEU A 1 90 ? 10.795 3.472 -8.627 1.00 98.50 90 LEU A N 1
ATOM 738 C CA . LEU A 1 90 ? 11.011 3.279 -7.186 1.00 98.50 90 LEU A CA 1
ATOM 739 C C . LEU A 1 90 ? 11.036 4.613 -6.429 1.00 98.50 90 LEU A C 1
ATOM 741 O O . LEU A 1 90 ? 10.402 4.740 -5.384 1.00 98.50 90 LEU A O 1
ATOM 745 N N . PHE A 1 91 ? 11.721 5.620 -6.969 1.00 98.00 91 PHE A N 1
ATOM 746 C CA . PHE A 1 91 ? 11.756 6.965 -6.397 1.00 98.00 91 PHE A CA 1
ATOM 747 C C . PHE A 1 91 ? 10.373 7.637 -6.397 1.00 98.00 91 PHE A C 1
ATOM 749 O O . PHE A 1 91 ? 9.958 8.228 -5.398 1.00 98.00 91 PHE A O 1
ATOM 756 N N . LEU A 1 92 ? 9.619 7.517 -7.493 1.00 97.56 92 LEU A N 1
ATOM 757 C CA . LEU A 1 92 ? 8.250 8.028 -7.570 1.00 97.56 92 LEU A CA 1
ATOM 758 C C . LEU A 1 92 ? 7.335 7.336 -6.559 1.00 97.56 92 LEU A C 1
ATOM 760 O O . LEU A 1 92 ? 6.469 7.993 -5.985 1.00 97.56 92 LEU A O 1
ATOM 764 N N . TRP A 1 93 ? 7.545 6.043 -6.294 1.00 98.12 93 TRP A N 1
ATOM 765 C CA . TRP A 1 93 ? 6.851 5.356 -5.211 1.00 98.12 93 TRP A CA 1
ATOM 766 C C . TRP A 1 93 ? 7.191 5.960 -3.847 1.00 98.12 93 TRP A C 1
ATOM 768 O O . TRP A 1 93 ? 6.272 6.257 -3.093 1.00 98.12 93 TRP A O 1
ATOM 778 N N . THR A 1 94 ? 8.467 6.195 -3.520 1.00 95.38 94 THR A N 1
ATOM 779 C CA . THR A 1 94 ? 8.816 6.775 -2.209 1.00 95.38 94 THR A CA 1
ATOM 780 C C . THR A 1 94 ? 8.251 8.183 -2.036 1.00 95.38 94 THR A C 1
ATOM 782 O O . THR A 1 94 ? 7.814 8.543 -0.947 1.00 95.38 94 THR A O 1
ATOM 785 N N . LEU A 1 95 ? 8.204 8.975 -3.112 1.00 95.75 95 LEU A N 1
ATOM 786 C CA . LEU A 1 95 ? 7.534 10.273 -3.095 1.00 95.75 95 LEU A CA 1
ATOM 787 C C . LEU A 1 95 ? 6.022 10.117 -2.871 1.00 95.75 95 LEU A C 1
ATOM 789 O O . LEU A 1 95 ? 5.452 10.806 -2.029 1.00 95.75 95 LEU A O 1
ATOM 793 N N . PHE A 1 96 ? 5.374 9.207 -3.601 1.00 95.88 96 PHE A N 1
ATOM 794 C CA . PHE A 1 96 ? 3.945 8.940 -3.457 1.00 95.88 96 PHE A CA 1
ATOM 795 C C . PHE A 1 96 ? 3.595 8.446 -2.048 1.00 95.88 96 PHE A C 1
ATOM 797 O O . PHE A 1 96 ? 2.640 8.948 -1.461 1.00 95.88 96 PHE A O 1
ATOM 804 N N . GLU A 1 97 ? 4.369 7.511 -1.496 1.00 94.44 97 GLU A N 1
ATOM 805 C CA . GLU A 1 97 ? 4.222 7.006 -0.128 1.00 94.44 97 GLU A CA 1
ATOM 806 C C . GLU A 1 97 ? 4.287 8.151 0.875 1.00 94.44 97 GLU A C 1
ATOM 808 O O . GLU A 1 97 ? 3.344 8.330 1.642 1.00 94.44 97 GLU A O 1
ATOM 813 N N . TYR A 1 98 ? 5.325 8.986 0.801 1.00 92.38 98 TYR A N 1
ATOM 814 C CA . TYR A 1 98 ? 5.493 10.109 1.713 1.00 92.38 98 TYR A CA 1
ATOM 815 C C . TYR A 1 98 ? 4.322 11.096 1.641 1.00 92.38 98 TYR A C 1
ATOM 817 O O . TYR A 1 98 ? 3.769 11.483 2.673 1.00 92.38 98 TYR A O 1
ATOM 825 N N . LEU A 1 99 ? 3.920 11.495 0.428 1.00 94.38 99 LEU A N 1
ATOM 826 C CA . LEU A 1 99 ? 2.827 12.447 0.228 1.00 94.38 99 LEU A CA 1
ATOM 827 C C . LEU A 1 99 ? 1.487 11.879 0.709 1.00 94.38 99 LEU A C 1
ATOM 829 O O . LEU A 1 99 ? 0.741 12.581 1.391 1.00 94.38 99 LEU A O 1
ATOM 833 N N . ASN A 1 100 ? 1.180 10.617 0.400 1.00 92.44 100 ASN A N 1
ATOM 834 C CA . ASN A 1 100 ? -0.061 9.991 0.856 1.00 92.44 100 ASN A CA 1
ATOM 835 C C . ASN A 1 100 ? -0.057 9.809 2.363 1.00 92.44 100 ASN A C 1
ATOM 837 O O . ASN A 1 100 ? -1.020 10.179 3.025 1.00 92.44 100 ASN A O 1
ATOM 841 N N . HIS A 1 101 ? 1.029 9.294 2.925 1.00 89.81 101 HIS A N 1
ATOM 842 C CA . HIS A 1 101 ? 1.105 9.079 4.356 1.00 89.81 101 HIS A CA 1
ATOM 843 C C . HIS A 1 101 ? 0.946 10.409 5.099 1.00 89.81 101 HIS A C 1
ATOM 845 O O . HIS A 1 101 ? 0.075 10.528 5.951 1.00 89.81 101 HIS A O 1
ATOM 851 N N . ARG A 1 102 ? 1.683 11.454 4.709 1.00 88.25 102 ARG A N 1
ATOM 852 C CA . ARG A 1 102 ? 1.618 12.762 5.372 1.00 88.25 102 ARG A CA 1
ATOM 853 C C . ARG A 1 102 ? 0.290 13.493 5.166 1.00 88.25 102 ARG A C 1
ATOM 855 O O . ARG A 1 102 ? -0.278 13.984 6.132 1.00 88.25 102 ARG A O 1
ATOM 862 N N . PHE A 1 103 ? -0.190 13.608 3.929 1.00 90.88 103 PHE A N 1
ATOM 863 C CA . PHE A 1 103 ? -1.312 14.500 3.607 1.00 90.88 103 PHE A CA 1
ATOM 864 C C . PHE A 1 103 ? -2.658 13.785 3.484 1.00 90.88 103 PHE A C 1
ATOM 866 O O . PHE A 1 103 ? -3.694 14.428 3.636 1.00 90.88 103 PHE A O 1
ATOM 873 N N . VAL A 1 104 ? -2.665 12.477 3.208 1.00 92.06 104 VAL A N 1
ATOM 874 C CA . VAL A 1 104 ? -3.897 11.690 3.038 1.00 92.06 104 VAL A CA 1
ATOM 875 C C . VAL A 1 104 ? -4.193 10.832 4.264 1.00 92.06 104 VAL A C 1
ATOM 877 O O . VAL A 1 104 ? -5.342 10.745 4.679 1.00 92.06 104 VAL A O 1
ATOM 880 N N . PHE A 1 105 ? -3.187 10.202 4.866 1.00 91.50 105 PHE A N 1
ATOM 881 C CA . PHE A 1 105 ? -3.389 9.278 5.987 1.00 91.50 105 PHE A CA 1
ATOM 882 C C . PHE A 1 105 ? -3.360 9.944 7.362 1.00 91.50 105 PHE A C 1
ATOM 884 O O . PHE A 1 105 ? -3.834 9.332 8.312 1.00 91.50 105 PHE A O 1
ATOM 891 N N . HIS A 1 106 ? -2.838 11.170 7.459 1.00 88.62 106 HIS A N 1
ATOM 892 C CA . HIS A 1 106 ? -2.816 11.981 8.688 1.00 88.62 106 HIS A CA 1
ATOM 893 C C . HIS A 1 106 ? -3.632 13.275 8.557 1.00 88.62 106 HIS A C 1
ATOM 895 O O . HIS A 1 106 ? -3.430 14.245 9.282 1.00 88.62 106 HIS A O 1
ATOM 901 N N . MET A 1 107 ? -4.583 13.313 7.622 1.00 87.69 107 MET A N 1
ATOM 902 C CA . MET A 1 107 ? -5.499 14.447 7.482 1.00 87.69 107 MET A CA 1
ATOM 903 C C . MET A 1 107 ? -6.425 14.577 8.702 1.00 87.69 107 MET A C 1
ATOM 905 O O . MET A 1 107 ? -7.113 13.634 9.095 1.00 87.69 107 MET A O 1
ATOM 909 N N . LYS A 1 108 ? -6.530 15.787 9.261 1.00 87.75 108 LYS A N 1
ATOM 910 C CA . LYS A 1 108 ? -7.502 16.088 10.321 1.00 87.75 108 LYS A CA 1
ATOM 911 C C . LYS A 1 108 ? -8.898 16.236 9.712 1.00 87.75 108 LYS A C 1
ATOM 913 O O . LYS A 1 108 ? -9.235 17.267 9.131 1.00 87.75 108 LYS A O 1
ATOM 918 N N . MET A 1 109 ? -9.713 15.195 9.846 1.00 88.62 109 MET A N 1
ATOM 919 C CA . MET A 1 109 ? -11.091 15.174 9.355 1.00 88.62 109 MET A CA 1
ATOM 920 C C . MET A 1 109 ? -12.104 15.586 10.427 1.00 88.62 109 MET A C 1
ATOM 922 O O . MET A 1 109 ? -11.859 15.485 11.629 1.00 88.62 109 MET A O 1
ATOM 926 N N . ARG A 1 110 ? -13.257 16.093 9.977 1.00 87.00 110 ARG A N 1
ATOM 927 C CA . ARG A 1 110 ? -14.403 16.435 10.828 1.00 87.00 110 ARG A CA 1
ATOM 928 C C . ARG A 1 110 ? -15.697 15.943 10.193 1.00 87.00 110 ARG A C 1
ATOM 930 O O . ARG A 1 110 ? -15.813 15.825 8.974 1.00 87.00 110 ARG A O 1
ATOM 937 N N . GLY A 1 111 ? -16.697 15.721 11.039 1.00 93.25 111 GLY A N 1
ATOM 938 C CA . GLY A 1 111 ? -18.018 15.272 10.613 1.00 93.25 111 GLY A CA 1
ATOM 939 C C . GLY A 1 111 ? -18.071 13.778 10.294 1.00 93.25 111 GLY A C 1
ATOM 940 O O . GLY A 1 111 ? -17.055 13.091 10.207 1.00 93.25 111 GLY A O 1
ATOM 941 N N . TYR A 1 112 ? -19.294 13.271 10.138 1.00 96.06 112 TYR A N 1
ATOM 942 C CA . TYR A 1 112 ? -19.541 11.834 10.048 1.00 96.06 112 TYR A CA 1
ATOM 943 C C . TYR A 1 112 ? -18.770 11.173 8.899 1.00 96.06 112 TYR A C 1
ATOM 945 O O . TYR A 1 112 ? -18.031 10.211 9.116 1.00 96.06 112 TYR A O 1
ATOM 953 N N . TRP A 1 113 ? -18.903 11.713 7.686 1.00 96.56 113 TRP A N 1
ATOM 954 C CA . TRP A 1 113 ? -18.311 11.127 6.484 1.00 96.56 113 TRP A CA 1
ATOM 955 C C . TRP A 1 113 ? -16.791 11.269 6.433 1.00 96.56 113 TRP A C 1
ATOM 957 O O . TRP A 1 113 ? -16.117 10.300 6.097 1.00 96.56 113 TRP A O 1
ATOM 967 N N . GLY A 1 114 ? -16.247 12.424 6.832 1.00 95.81 114 GLY A N 1
ATOM 968 C CA . GLY A 1 114 ? -14.799 12.645 6.871 1.00 95.81 114 GLY A CA 1
ATOM 969 C C . GLY A 1 114 ? -14.100 11.688 7.836 1.00 95.81 114 GLY A C 1
ATOM 970 O O . GLY A 1 114 ? -13.161 10.994 7.452 1.00 95.81 114 GLY A O 1
ATOM 971 N N . ASN A 1 115 ? -14.610 11.578 9.066 1.00 96.31 115 ASN A N 1
ATOM 972 C CA . ASN A 1 115 ? -14.071 10.660 10.073 1.00 96.31 115 ASN A CA 1
ATOM 973 C C . ASN A 1 115 ? -14.175 9.196 9.622 1.00 96.31 115 ASN A C 1
ATOM 975 O O . ASN A 1 115 ? -13.257 8.408 9.838 1.00 96.31 115 ASN A O 1
ATOM 979 N N . THR A 1 116 ? -15.287 8.831 8.976 1.00 96.75 116 THR A N 1
ATOM 980 C CA . THR A 1 116 ? -15.502 7.473 8.456 1.00 96.75 116 THR A CA 1
ATOM 981 C C . THR A 1 116 ? -14.522 7.144 7.332 1.00 96.75 116 THR A C 1
ATOM 983 O O . THR A 1 116 ? -13.894 6.088 7.367 1.00 96.75 116 THR A O 1
ATOM 986 N N . LEU A 1 117 ? -14.336 8.056 6.371 1.00 95.25 117 LEU A N 1
ATOM 987 C CA . LEU A 1 117 ? -13.380 7.893 5.276 1.00 95.25 117 LEU A CA 1
ATOM 988 C C . LEU A 1 117 ? -11.950 7.750 5.807 1.00 95.25 117 LEU A C 1
ATOM 990 O O . LEU A 1 117 ? -11.268 6.785 5.473 1.00 95.25 117 LEU A O 1
ATOM 994 N N . HIS A 1 118 ? -11.524 8.661 6.684 1.00 95.62 118 HIS A N 1
ATOM 995 C CA . HIS A 1 118 ? -10.202 8.603 7.303 1.00 95.62 118 HIS A CA 1
ATOM 996 C C . HIS A 1 118 ? -9.984 7.290 8.065 1.00 95.62 118 HIS A C 1
ATOM 998 O O . HIS A 1 118 ? -8.929 6.663 7.954 1.00 95.62 118 HIS A O 1
ATOM 1004 N N . TYR A 1 119 ? -11.006 6.824 8.792 1.00 95.94 119 TYR A N 1
ATOM 1005 C CA . TYR A 1 119 ? -10.933 5.569 9.531 1.00 95.94 119 TYR A CA 1
ATOM 1006 C C . TYR A 1 119 ? -10.711 4.359 8.620 1.00 95.94 119 TYR A C 1
ATOM 1008 O O . TYR A 1 119 ? -9.895 3.502 8.948 1.00 95.94 119 TYR A O 1
ATOM 1016 N N . VAL A 1 120 ? -11.391 4.305 7.473 1.00 94.62 120 VAL A N 1
ATOM 1017 C CA . VAL A 1 120 ? -11.229 3.218 6.496 1.00 94.62 120 VAL A CA 1
ATOM 1018 C C . VAL A 1 120 ? -9.876 3.291 5.779 1.00 94.62 120 VAL A C 1
ATOM 1020 O O . VAL A 1 120 ? -9.283 2.247 5.526 1.00 94.62 120 VAL A O 1
ATOM 1023 N N . LEU A 1 121 ? -9.375 4.492 5.470 1.00 93.12 121 LEU A N 1
ATOM 1024 C CA . LEU A 1 121 ? -8.100 4.670 4.761 1.00 93.12 121 LEU A CA 1
ATOM 1025 C C . LEU A 1 121 ? -6.882 4.332 5.627 1.00 93.12 121 LEU A C 1
ATOM 1027 O O . LEU A 1 121 ? -5.981 3.632 5.172 1.00 93.12 121 LEU A O 1
ATOM 1031 N N . HIS A 1 122 ? -6.838 4.836 6.863 1.00 93.94 122 HIS A N 1
ATOM 1032 C CA . HIS A 1 122 ? -5.673 4.638 7.733 1.00 93.94 122 HIS A CA 1
ATOM 1033 C C . HIS A 1 122 ? -5.990 4.616 9.232 1.00 93.94 122 HIS A C 1
ATOM 1035 O O . HIS A 1 122 ? -5.260 4.013 10.024 1.00 93.94 122 HIS A O 1
ATOM 1041 N N . GLY A 1 123 ? -7.101 5.221 9.651 1.00 94.12 123 GLY A N 1
ATOM 1042 C CA . GLY A 1 123 ? -7.425 5.342 11.066 1.00 94.12 123 GLY A CA 1
ATOM 1043 C C . GLY A 1 123 ? -7.631 4.000 11.784 1.00 94.12 123 GLY A C 1
ATOM 1044 O O . GLY A 1 123 ? -7.249 3.870 12.948 1.00 94.12 123 GLY A O 1
ATOM 1045 N N . PHE A 1 124 ? -8.152 2.968 11.112 1.00 95.38 124 PHE A N 1
ATOM 1046 C CA . PHE A 1 124 ? -8.255 1.631 11.703 1.00 95.38 124 PHE A CA 1
ATOM 1047 C C . PHE A 1 124 ? -6.883 1.121 12.151 1.00 95.38 124 PHE A C 1
ATOM 1049 O O . PHE A 1 124 ? -6.739 0.663 13.283 1.00 95.38 124 PHE A O 1
ATOM 1056 N N . HIS A 1 125 ? -5.867 1.262 11.300 1.00 93.75 125 HIS A N 1
ATOM 1057 C CA . HIS A 1 125 ? -4.509 0.834 11.611 1.00 93.75 125 HIS A CA 1
ATOM 1058 C C . HIS A 1 125 ? -3.904 1.639 12.775 1.00 93.75 125 HIS A C 1
ATOM 1060 O O . HIS A 1 125 ? -3.226 1.069 13.628 1.00 93.75 125 HIS A O 1
ATOM 1066 N N . HIS A 1 126 ? -4.200 2.938 12.888 1.00 91.88 126 HIS A N 1
ATOM 1067 C CA . HIS A 1 126 ? -3.814 3.722 14.069 1.00 91.88 126 HIS A CA 1
ATOM 1068 C C . HIS A 1 126 ? -4.460 3.230 15.356 1.00 91.88 126 HIS A C 1
ATOM 1070 O O . HIS A 1 126 ? -3.789 3.120 16.384 1.00 91.88 126 HIS A O 1
ATOM 1076 N N . LYS A 1 127 ? -5.751 2.901 15.300 1.00 93.56 127 LYS A N 1
ATOM 1077 C CA . LYS A 1 127 ? -6.484 2.421 16.468 1.00 93.56 127 LYS A CA 1
ATOM 1078 C C . LYS A 1 127 ? -6.092 0.995 16.858 1.00 93.56 127 LYS A C 1
ATOM 1080 O O . LYS A 1 127 ? -6.034 0.693 18.048 1.00 93.56 127 LYS A O 1
ATOM 1085 N N . HIS A 1 128 ? -5.816 0.136 15.879 1.00 94.12 128 HIS A N 1
ATOM 1086 C CA . HIS A 1 128 ? -5.535 -1.292 16.042 1.00 94.12 128 HIS A CA 1
ATOM 1087 C C . HIS A 1 128 ? -4.221 -1.689 15.342 1.00 94.12 128 HIS A C 1
ATOM 1089 O O . HIS A 1 128 ? -4.230 -2.484 14.400 1.00 94.12 128 HIS A O 1
ATOM 1095 N N . PRO A 1 129 ? -3.062 -1.190 15.811 1.00 92.62 129 PRO A N 1
ATOM 1096 C CA . PRO A 1 129 ? -1.782 -1.339 15.107 1.00 92.62 129 PRO A CA 1
ATOM 1097 C C . PRO A 1 129 ? -1.247 -2.777 15.057 1.00 92.62 129 PRO A C 1
ATOM 1099 O O . PRO A 1 129 ? -0.266 -3.039 14.364 1.00 92.62 129 PRO A O 1
ATOM 1102 N N . MET A 1 130 ? -1.856 -3.698 15.810 1.00 93.12 130 MET A N 1
ATOM 1103 C CA . MET A 1 130 ? -1.451 -5.102 15.904 1.00 93.12 130 MET A CA 1
ATOM 1104 C C . MET A 1 130 ? -2.443 -6.069 15.229 1.00 93.12 130 MET A C 1
ATOM 1106 O O . MET A 1 130 ? -2.262 -7.287 15.346 1.00 93.12 130 MET A O 1
ATOM 1110 N N . ASP A 1 131 ? -3.457 -5.563 14.514 1.00 95.44 131 ASP A N 1
ATOM 1111 C CA . ASP A 1 131 ? -4.309 -6.377 13.638 1.00 95.44 131 ASP A CA 1
ATOM 1112 C C . ASP A 1 131 ? -3.511 -6.820 12.398 1.00 95.44 131 ASP A C 1
ATOM 1114 O O . ASP A 1 131 ? -3.004 -6.003 11.632 1.00 95.44 131 ASP A O 1
ATOM 1118 N N . LYS A 1 132 ? -3.416 -8.137 12.194 1.00 95.38 132 LYS A N 1
ATOM 1119 C CA . LYS A 1 132 ? -2.626 -8.753 11.117 1.00 95.38 132 LYS A CA 1
ATOM 1120 C C . LYS A 1 132 ? -3.283 -8.708 9.735 1.00 95.38 132 LYS A C 1
ATOM 1122 O O . LYS A 1 132 ? -2.617 -9.003 8.747 1.00 95.38 132 LYS A O 1
ATOM 1127 N N . TYR A 1 133 ? -4.577 -8.430 9.648 1.00 96.06 133 TYR A N 1
ATOM 1128 C CA . TYR A 1 133 ? -5.329 -8.491 8.394 1.00 96.06 133 TYR A CA 1
ATOM 1129 C C . TYR A 1 133 ? -5.668 -7.112 7.836 1.00 96.06 133 TYR A C 1
ATOM 1131 O O . TYR A 1 133 ? -6.148 -7.017 6.712 1.00 96.06 133 TYR A O 1
ATOM 1139 N N . ARG A 1 134 ? -5.443 -6.042 8.606 1.00 94.75 134 ARG A N 1
ATOM 1140 C CA . ARG A 1 134 ? -5.822 -4.666 8.234 1.00 94.75 134 ARG A CA 1
ATOM 1141 C C . ARG A 1 134 ? -4.693 -3.673 8.440 1.00 94.75 134 ARG A C 1
ATOM 1143 O O . ARG A 1 134 ? -4.893 -2.549 8.894 1.00 94.75 134 ARG A O 1
ATOM 1150 N N . LEU A 1 135 ? -3.495 -4.153 8.142 1.00 93.75 135 LEU A N 1
ATOM 1151 C CA . LEU A 1 135 ? -2.270 -3.370 8.143 1.00 93.75 135 LEU A CA 1
ATOM 1152 C C . LEU A 1 135 ? -1.847 -3.040 6.715 1.00 93.75 135 LEU A C 1
ATOM 1154 O O . LEU A 1 135 ? -1.569 -1.884 6.416 1.00 93.75 135 LEU A O 1
ATOM 1158 N N . VAL A 1 136 ? -1.808 -4.061 5.857 1.00 94.94 136 VAL A N 1
ATOM 1159 C CA . VAL A 1 136 ? -1.477 -3.898 4.442 1.00 94.94 136 VAL A CA 1
ATOM 1160 C C . VAL A 1 136 ? -2.659 -3.328 3.670 1.00 94.94 136 VAL A C 1
ATOM 1162 O O . VAL A 1 136 ? -3.819 -3.493 4.062 1.00 94.94 136 VAL A O 1
ATOM 1165 N N . TYR A 1 137 ? -2.366 -2.669 2.558 1.00 91.56 137 TYR A N 1
ATOM 1166 C CA . TYR A 1 137 ? -3.390 -2.025 1.750 1.00 91.56 137 TYR A CA 1
ATOM 1167 C C . TYR A 1 137 ? -4.281 -3.069 1.044 1.00 91.56 137 TYR A C 1
ATOM 1169 O O . TYR A 1 137 ? -3.762 -4.026 0.459 1.00 91.56 137 TYR A O 1
ATOM 1177 N N . PRO A 1 138 ? -5.620 -2.919 1.051 1.00 92.50 138 PRO A N 1
ATOM 1178 C CA . PRO A 1 138 ? -6.509 -3.894 0.428 1.00 92.50 138 PRO A CA 1
ATOM 1179 C C . PRO A 1 138 ? -6.324 -3.916 -1.102 1.00 92.50 138 PRO A C 1
ATOM 1181 O O . PRO A 1 138 ? -6.230 -2.845 -1.716 1.00 92.50 138 PRO A O 1
ATOM 1184 N N . PRO A 1 139 ? -6.348 -5.094 -1.765 1.00 93.88 139 PRO A N 1
ATOM 1185 C CA . PRO A 1 139 ? -6.015 -5.207 -3.188 1.00 93.88 139 PRO A CA 1
ATOM 1186 C C . PRO A 1 139 ? -6.869 -4.336 -4.113 1.00 93.88 139 PRO A C 1
ATOM 1188 O O . PRO A 1 139 ? -6.362 -3.791 -5.088 1.00 93.88 139 PRO A O 1
ATOM 1191 N N . VAL A 1 140 ? -8.154 -4.158 -3.793 1.00 93.12 140 VAL A N 1
ATOM 1192 C CA . VAL A 1 140 ? -9.060 -3.297 -4.571 1.00 93.12 140 VAL A CA 1
ATOM 1193 C C . VAL A 1 140 ? -8.600 -1.836 -4.540 1.00 93.12 140 VAL A C 1
ATOM 1195 O O . VAL A 1 140 ? -8.595 -1.172 -5.575 1.00 93.12 140 VAL A O 1
ATOM 1198 N N . GLY A 1 141 ? -8.163 -1.344 -3.377 1.00 92.56 141 GLY A N 1
ATOM 1199 C CA . GLY A 1 141 ? -7.640 0.016 -3.236 1.00 92.56 141 GLY A CA 1
ATOM 1200 C C . GLY A 1 141 ? -6.347 0.213 -4.027 1.00 92.56 141 GLY A C 1
ATOM 1201 O O . GLY A 1 141 ? -6.198 1.205 -4.738 1.00 92.56 141 GLY A O 1
ATOM 1202 N N . VAL A 1 142 ? -5.445 -0.770 -3.978 1.00 95.50 142 VAL A N 1
ATOM 1203 C CA . VAL A 1 142 ? -4.193 -0.751 -4.751 1.00 95.50 142 VAL A CA 1
ATOM 1204 C C . VAL A 1 142 ? -4.470 -0.794 -6.253 1.00 95.50 142 VAL A C 1
ATOM 1206 O O . VAL A 1 142 ? -3.877 -0.015 -6.992 1.00 95.50 142 VAL A O 1
ATOM 1209 N N . ALA A 1 143 ? -5.399 -1.638 -6.713 1.00 96.56 143 ALA A N 1
ATOM 1210 C CA . ALA A 1 143 ? -5.796 -1.706 -8.119 1.00 96.56 143 ALA A CA 1
ATOM 1211 C C . ALA A 1 143 ? -6.326 -0.355 -8.616 1.00 96.56 143 ALA A C 1
ATOM 1213 O O . ALA A 1 143 ? -5.905 0.127 -9.667 1.00 96.56 143 ALA A O 1
ATOM 1214 N N . PHE A 1 144 ? -7.209 0.277 -7.838 1.00 96.25 144 PHE A N 1
ATOM 1215 C CA . PHE A 1 144 ? -7.761 1.590 -8.155 1.00 96.25 144 PHE A CA 1
ATOM 1216 C C . PHE A 1 144 ? -6.666 2.659 -8.268 1.00 96.25 144 PHE A C 1
ATOM 1218 O O . PHE A 1 144 ? -6.613 3.381 -9.267 1.00 96.25 144 PHE A O 1
ATOM 1225 N N . ILE A 1 145 ? -5.756 2.727 -7.289 1.00 95.31 145 ILE A N 1
ATOM 1226 C CA . ILE A 1 145 ? -4.623 3.664 -7.302 1.00 95.31 145 ILE A CA 1
ATOM 1227 C C . ILE A 1 145 ? -3.713 3.381 -8.501 1.00 95.31 145 ILE A C 1
ATOM 1229 O O . ILE A 1 145 ? -3.387 4.298 -9.253 1.00 95.31 145 ILE A O 1
ATOM 1233 N N . TYR A 1 146 ? -3.342 2.120 -8.728 1.00 96.50 146 TYR A N 1
ATOM 1234 C CA . TYR A 1 146 ? -2.452 1.720 -9.814 1.00 96.50 146 TYR A CA 1
ATOM 1235 C C . TYR A 1 146 ? -3.023 2.075 -11.189 1.00 96.50 146 TYR A C 1
ATOM 1237 O O . TYR A 1 146 ? -2.301 2.624 -12.020 1.00 96.50 146 TYR A O 1
ATOM 1245 N N . VAL A 1 147 ? -4.308 1.808 -11.437 1.00 97.25 147 VAL A N 1
ATOM 1246 C CA . VAL A 1 147 ? -4.974 2.151 -12.704 1.00 97.25 147 VAL A CA 1
ATOM 1247 C C . VAL A 1 147 ? -5.078 3.664 -12.875 1.00 97.25 147 VAL A C 1
ATOM 1249 O O . VAL A 1 147 ? -4.770 4.170 -13.955 1.00 9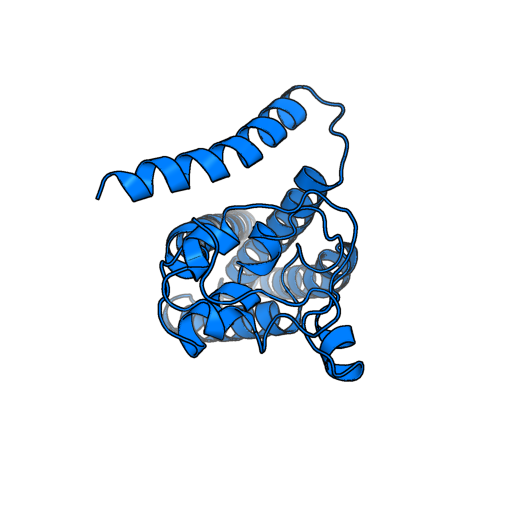7.25 147 VAL A O 1
ATOM 1252 N N . SER A 1 148 ? -5.448 4.394 -11.822 1.00 97.06 148 SER A N 1
ATOM 1253 C CA . SER A 1 148 ? -5.591 5.855 -11.866 1.00 97.06 148 SER A CA 1
ATOM 1254 C C . SER A 1 148 ? -4.255 6.540 -12.152 1.00 97.06 148 SER A C 1
ATOM 1256 O O . SER A 1 148 ? -4.144 7.317 -13.102 1.00 97.06 148 SER A O 1
ATOM 1258 N N . LEU A 1 149 ? -3.207 6.185 -11.402 1.00 95.88 149 LEU A N 1
ATOM 1259 C CA . LEU A 1 149 ? -1.854 6.701 -11.615 1.00 95.88 149 LEU A CA 1
ATOM 1260 C C . LEU A 1 149 ? -1.273 6.247 -12.951 1.00 95.88 149 LEU A C 1
ATOM 1262 O O . LEU A 1 149 ? -0.589 7.026 -13.607 1.00 95.88 149 LEU A O 1
ATOM 1266 N N . SER A 1 150 ? -1.566 5.019 -13.391 1.00 95.81 150 SER A N 1
ATOM 1267 C CA . SER A 1 150 ? -1.124 4.552 -14.705 1.00 95.81 150 SER A CA 1
ATOM 1268 C C . SER A 1 150 ? -1.775 5.353 -15.830 1.00 95.81 150 SER A C 1
ATOM 1270 O O . SER A 1 150 ? -1.111 5.690 -16.802 1.00 95.81 150 SER A O 1
ATOM 1272 N N . SER A 1 151 ? -3.063 5.670 -15.707 1.00 96.94 151 SER A N 1
ATOM 1273 C CA . SER A 1 151 ? -3.803 6.448 -16.707 1.00 96.94 151 SER A CA 1
ATOM 1274 C C . SER A 1 151 ? -3.298 7.887 -16.771 1.00 96.94 151 SER A C 1
ATOM 1276 O O . SER A 1 151 ? -3.049 8.400 -17.856 1.00 96.94 151 SER A O 1
ATOM 1278 N N . PHE A 1 152 ? -3.064 8.505 -15.612 1.00 96.31 152 PHE A N 1
ATOM 1279 C CA . PHE A 1 152 ? -2.492 9.847 -15.523 1.00 96.31 152 PHE A CA 1
ATOM 1280 C C . PHE A 1 152 ? -1.040 9.898 -16.022 1.00 96.31 152 PHE A C 1
ATOM 1282 O O . PHE A 1 152 ? -0.680 10.779 -16.795 1.00 96.31 152 PHE A O 1
ATOM 1289 N N . GLY A 1 153 ? -0.210 8.922 -15.644 1.00 95.81 153 GLY A N 1
ATOM 1290 C CA . GLY A 1 153 ? 1.203 8.862 -16.022 1.00 95.81 153 GLY A CA 1
ATOM 1291 C C . GLY A 1 153 ? 1.438 8.754 -17.530 1.00 95.81 153 GLY A C 1
ATOM 1292 O O . GLY A 1 153 ? 2.405 9.328 -18.027 1.00 95.81 153 GLY A O 1
ATOM 1293 N N . ARG A 1 154 ? 0.528 8.108 -18.277 1.00 95.94 154 ARG A N 1
ATOM 1294 C CA . ARG A 1 154 ? 0.583 8.042 -19.753 1.00 95.94 154 ARG A CA 1
ATOM 1295 C C . ARG A 1 154 ? 0.544 9.410 -20.430 1.00 95.94 154 ARG A C 1
ATOM 1297 O O . ARG A 1 154 ? 0.996 9.519 -21.561 1.00 95.94 154 ARG A O 1
ATOM 1304 N N . LEU A 1 155 ? 0.020 10.438 -19.760 1.00 97.06 155 LEU A N 1
ATOM 1305 C CA . LEU A 1 155 ? -0.025 11.798 -20.303 1.00 97.06 155 LEU A CA 1
ATOM 1306 C C . LEU A 1 155 ? 1.360 12.464 -20.339 1.00 97.06 155 LEU A C 1
ATOM 1308 O O . LEU A 1 155 ? 1.549 13.423 -21.079 1.00 97.06 155 LEU A O 1
ATOM 1312 N N . PHE A 1 156 ? 2.318 11.968 -19.548 1.00 96.38 156 PHE A N 1
ATOM 1313 C CA . PHE A 1 156 ? 3.625 12.608 -19.353 1.00 96.38 156 PHE A CA 1
ATOM 1314 C C . PHE A 1 156 ? 4.810 11.693 -19.666 1.00 96.38 156 PHE A C 1
ATOM 1316 O O . PHE A 1 156 ? 5.899 12.181 -19.959 1.00 96.38 156 PHE A O 1
ATOM 1323 N N . ILE A 1 157 ? 4.631 10.372 -19.576 1.00 96.62 157 ILE A N 1
ATOM 1324 C CA . ILE A 1 157 ? 5.715 9.398 -19.715 1.00 96.62 157 ILE A CA 1
ATOM 1325 C C . ILE A 1 157 ? 5.577 8.675 -21.061 1.00 96.62 157 ILE A C 1
ATOM 1327 O O . ILE A 1 157 ? 4.541 8.050 -21.297 1.00 96.62 157 ILE A O 1
ATOM 1331 N N . PRO A 1 158 ? 6.617 8.683 -21.918 1.00 96.69 158 PRO A N 1
ATOM 1332 C CA . PRO A 1 158 ? 6.587 7.970 -23.189 1.00 96.69 158 PRO A CA 1
ATOM 1333 C C . PRO A 1 158 ? 6.294 6.476 -23.020 1.00 96.69 158 PRO A C 1
ATOM 1335 O O . PRO A 1 158 ? 6.911 5.797 -22.192 1.00 96.69 158 PRO A O 1
ATOM 1338 N N . ASP A 1 159 ? 5.423 5.938 -23.878 1.00 95.75 159 ASP A N 1
ATOM 1339 C CA . ASP A 1 159 ? 5.023 4.522 -23.868 1.00 95.75 159 ASP A CA 1
ATOM 1340 C C . ASP A 1 159 ? 6.209 3.550 -23.985 1.00 95.75 159 ASP A C 1
ATOM 1342 O O . ASP A 1 159 ? 6.106 2.403 -23.545 1.00 95.75 159 ASP A O 1
ATOM 1346 N N . LEU A 1 160 ? 7.330 4.001 -24.565 1.00 96.88 160 LEU A N 1
ATOM 1347 C CA . LEU A 1 160 ? 8.568 3.230 -24.673 1.00 96.88 160 LEU A CA 1
ATOM 1348 C C . LEU A 1 160 ? 9.123 2.833 -23.296 1.00 96.88 160 LEU A C 1
ATOM 1350 O O . LEU A 1 160 ? 9.471 1.675 -23.093 1.00 96.88 160 LEU A O 1
ATOM 1354 N N . ILE A 1 161 ? 9.170 3.776 -22.349 1.00 97.12 161 ILE A N 1
ATOM 1355 C CA . ILE A 1 161 ? 9.794 3.588 -21.027 1.00 97.12 161 ILE A CA 1
ATOM 1356 C C . ILE A 1 161 ? 8.774 3.368 -19.907 1.00 97.12 161 ILE A C 1
ATOM 1358 O O . ILE A 1 161 ? 9.115 2.905 -18.818 1.00 97.12 161 ILE A O 1
ATOM 1362 N N . PHE A 1 162 ? 7.502 3.683 -20.148 1.00 97.81 162 PHE A N 1
ATOM 1363 C CA . PHE A 1 162 ? 6.477 3.643 -19.113 1.00 97.81 162 PHE A CA 1
ATOM 1364 C C . PHE A 1 162 ? 6.290 2.277 -18.415 1.00 97.81 162 PHE A C 1
ATOM 1366 O O . PHE A 1 162 ? 6.035 2.261 -17.207 1.00 97.81 162 PHE A O 1
ATOM 1373 N N . PRO A 1 163 ? 6.435 1.113 -19.087 1.00 98.06 163 PRO A N 1
ATOM 1374 C CA . PRO A 1 163 ? 6.459 -0.181 -18.404 1.00 98.06 163 PRO A CA 1
ATOM 1375 C C . PRO A 1 163 ? 7.536 -0.264 -17.312 1.00 98.06 163 PRO A C 1
ATOM 1377 O O . PRO A 1 163 ? 7.227 -0.713 -16.213 1.00 98.06 163 PRO A O 1
ATOM 1380 N N . GLY A 1 164 ? 8.746 0.252 -17.554 1.00 98.19 164 GLY A N 1
ATOM 1381 C CA . GLY A 1 164 ? 9.818 0.275 -16.555 1.00 98.19 164 GLY A CA 1
ATOM 1382 C C . GLY A 1 164 ? 9.485 1.146 -15.337 1.00 98.19 164 GLY A C 1
ATOM 1383 O O . GLY A 1 164 ? 9.713 0.724 -14.203 1.00 98.19 164 GLY A O 1
ATOM 1384 N N . VAL A 1 165 ? 8.860 2.315 -15.545 1.00 98.44 165 VAL A N 1
ATOM 1385 C CA . VAL A 1 165 ? 8.407 3.174 -14.432 1.00 98.44 165 VAL A CA 1
ATOM 1386 C C . VAL A 1 165 ? 7.361 2.440 -13.591 1.00 98.44 165 VAL A C 1
ATOM 1388 O O . VAL A 1 165 ? 7.447 2.428 -12.364 1.00 98.44 165 VAL A O 1
ATOM 1391 N N . ARG A 1 166 ? 6.398 1.769 -14.237 1.00 98.38 166 ARG A N 1
ATOM 1392 C CA . ARG A 1 166 ? 5.366 0.977 -13.548 1.00 98.38 166 ARG A CA 1
ATOM 1393 C C . ARG A 1 166 ? 5.947 -0.227 -12.807 1.00 98.38 166 ARG A C 1
ATOM 1395 O O . ARG A 1 166 ? 5.465 -0.529 -11.717 1.00 98.38 166 ARG A O 1
ATOM 1402 N N . THR A 1 167 ? 6.977 -0.881 -13.351 1.00 98.62 167 THR A N 1
ATOM 1403 C CA . THR A 1 167 ? 7.738 -1.933 -12.658 1.00 98.62 167 THR A CA 1
ATOM 1404 C C . THR A 1 167 ? 8.340 -1.396 -11.367 1.00 98.62 167 THR A C 1
ATOM 1406 O O . THR A 1 167 ? 8.084 -1.962 -10.307 1.00 98.62 167 THR A O 1
ATOM 1409 N N . GLY A 1 168 ? 9.091 -0.293 -11.437 1.00 98.56 168 GLY A N 1
ATOM 1410 C CA . GLY A 1 168 ? 9.723 0.308 -10.263 1.00 98.56 168 GLY A CA 1
ATOM 1411 C C . GLY A 1 168 ? 8.712 0.772 -9.217 1.00 98.56 168 GLY A C 1
ATOM 1412 O O . GLY A 1 168 ? 8.859 0.464 -8.038 1.00 98.56 168 GLY A O 1
ATOM 1413 N N . PHE A 1 169 ? 7.647 1.450 -9.649 1.00 98.62 169 PHE A N 1
ATOM 1414 C CA . PHE A 1 169 ? 6.623 1.975 -8.748 1.00 98.62 169 PHE A CA 1
ATOM 1415 C C . PHE A 1 169 ? 5.889 0.857 -7.995 1.00 98.62 169 PHE A C 1
ATOM 1417 O O . PHE A 1 169 ? 5.778 0.893 -6.770 1.00 98.62 169 PHE A O 1
ATOM 1424 N N . LEU A 1 170 ? 5.422 -0.172 -8.712 1.00 98.56 170 LEU A N 1
ATOM 1425 C CA . LEU A 1 170 ? 4.689 -1.282 -8.101 1.00 98.56 170 LEU A CA 1
ATOM 1426 C C . LEU A 1 170 ? 5.603 -2.175 -7.245 1.00 98.56 170 LEU A C 1
ATOM 1428 O O . LEU A 1 170 ? 5.171 -2.666 -6.204 1.00 98.56 170 LEU A O 1
ATOM 1432 N N . LEU A 1 171 ? 6.871 -2.350 -7.635 1.00 98.69 171 LEU A N 1
ATOM 1433 C CA . LEU A 1 171 ? 7.863 -3.031 -6.801 1.00 98.69 171 LEU A CA 1
ATOM 1434 C C . LEU A 1 171 ? 8.109 -2.264 -5.497 1.00 98.69 171 LEU A C 1
ATOM 1436 O O . LEU A 1 171 ? 8.129 -2.875 -4.432 1.00 98.69 171 LEU A O 1
ATOM 1440 N N . GLY A 1 172 ? 8.246 -0.937 -5.572 1.00 98.31 172 GLY A N 1
ATOM 1441 C CA . GLY A 1 172 ? 8.369 -0.072 -4.402 1.00 98.31 172 GLY A CA 1
ATOM 1442 C C . GLY A 1 172 ? 7.208 -0.263 -3.429 1.00 98.31 172 GLY A C 1
ATOM 1443 O O . GLY A 1 172 ? 7.443 -0.470 -2.239 1.00 98.31 172 GLY A O 1
ATOM 1444 N N . TYR A 1 173 ? 5.976 -0.299 -3.947 1.00 98.31 173 TYR A N 1
ATOM 1445 C CA . TYR A 1 173 ? 4.779 -0.606 -3.162 1.00 98.31 173 TYR A CA 1
ATOM 1446 C C . TYR A 1 173 ? 4.870 -1.959 -2.445 1.00 98.31 173 TYR A C 1
ATOM 1448 O O . TYR A 1 173 ? 4.701 -2.016 -1.227 1.00 98.31 173 TYR A O 1
ATOM 1456 N N . VAL A 1 174 ? 5.177 -3.041 -3.169 1.00 98.56 174 VAL A N 1
ATOM 1457 C CA . VAL A 1 174 ? 5.270 -4.386 -2.574 1.00 98.56 174 VAL A CA 1
ATOM 1458 C C . VAL A 1 174 ? 6.328 -4.426 -1.474 1.00 98.56 174 VAL A C 1
ATOM 1460 O O . VAL A 1 174 ? 6.076 -4.967 -0.397 1.00 98.56 174 VAL A O 1
ATOM 1463 N N . LEU A 1 175 ? 7.501 -3.838 -1.728 1.00 97.50 175 LEU A N 1
ATOM 1464 C CA . LEU A 1 175 ? 8.584 -3.765 -0.749 1.00 97.50 175 LEU A CA 1
ATOM 1465 C C . LEU A 1 175 ? 8.152 -2.994 0.498 1.00 97.50 175 LEU A C 1
ATOM 1467 O O . LEU A 1 175 ? 8.382 -3.470 1.608 1.00 97.50 175 LEU A O 1
ATOM 1471 N N . TYR A 1 176 ? 7.504 -1.843 0.322 1.00 95.88 176 TYR A N 1
ATOM 1472 C CA . TYR A 1 176 ? 6.998 -1.031 1.422 1.00 95.88 176 TYR A CA 1
ATOM 1473 C C . TYR A 1 176 ? 5.994 -1.796 2.284 1.00 95.88 176 TYR A C 1
ATOM 1475 O O . TYR A 1 176 ? 6.182 -1.870 3.494 1.00 95.88 176 TYR A O 1
ATOM 1483 N N . ASP A 1 177 ? 4.958 -2.387 1.689 1.00 95.88 177 ASP A N 1
ATOM 1484 C CA . ASP A 1 177 ? 3.842 -2.958 2.452 1.00 95.88 177 ASP A CA 1
ATOM 1485 C C . ASP A 1 177 ? 4.277 -4.225 3.212 1.00 95.88 177 ASP A C 1
ATOM 1487 O O . ASP A 1 177 ? 3.951 -4.423 4.385 1.00 95.88 177 ASP A O 1
ATOM 1491 N N . VAL A 1 178 ? 5.113 -5.058 2.578 1.00 96.50 178 VAL A N 1
ATOM 1492 C CA . VAL A 1 178 ? 5.710 -6.237 3.224 1.00 96.50 178 VAL A CA 1
ATOM 1493 C C . VAL A 1 178 ? 6.672 -5.821 4.337 1.00 96.50 178 VAL A C 1
ATOM 1495 O O . VAL A 1 178 ? 6.650 -6.412 5.421 1.00 96.50 178 VAL A O 1
ATOM 1498 N N . PHE A 1 179 ? 7.499 -4.795 4.110 1.00 93.12 179 PHE A N 1
ATOM 1499 C CA . PHE A 1 179 ? 8.397 -4.267 5.136 1.00 93.12 179 PHE A CA 1
ATOM 1500 C C . PHE A 1 179 ? 7.615 -3.675 6.310 1.00 93.12 179 PHE A C 1
ATOM 1502 O O . PHE A 1 179 ? 7.910 -3.990 7.461 1.00 93.12 179 PHE A O 1
ATOM 1509 N N . HIS A 1 180 ? 6.582 -2.881 6.037 1.00 91.44 180 HIS A N 1
ATOM 1510 C CA . HIS A 1 180 ? 5.707 -2.289 7.039 1.00 91.44 180 HIS A CA 1
ATOM 1511 C C . HIS A 1 180 ? 5.063 -3.373 7.912 1.00 91.44 180 HIS A C 1
ATOM 1513 O O . HIS A 1 180 ? 5.162 -3.324 9.141 1.00 91.44 180 HIS A O 1
ATOM 1519 N N . TYR A 1 181 ? 4.513 -4.421 7.295 1.00 93.94 181 TYR A N 1
ATOM 1520 C CA . TYR A 1 181 ? 3.977 -5.566 8.026 1.00 93.94 181 TYR A CA 1
ATOM 1521 C C . TYR A 1 181 ? 5.044 -6.265 8.884 1.00 93.94 181 TYR A C 1
ATOM 1523 O O . TYR A 1 181 ? 4.802 -6.595 10.051 1.00 93.94 181 TYR A O 1
ATOM 1531 N N . TYR A 1 182 ? 6.247 -6.469 8.340 1.00 93.12 182 TYR A N 1
ATOM 1532 C CA . TYR A 1 182 ? 7.360 -7.073 9.071 1.00 93.12 182 TYR A CA 1
ATOM 1533 C C . TYR A 1 182 ? 7.794 -6.234 10.280 1.00 93.12 182 TYR A C 1
ATOM 1535 O O . TYR A 1 182 ? 8.087 -6.793 11.334 1.00 93.12 182 TYR A O 1
ATOM 1543 N N . ILE A 1 183 ? 7.790 -4.906 10.179 1.00 89.44 183 ILE A N 1
ATOM 1544 C CA . ILE A 1 183 ? 8.113 -4.014 11.299 1.00 89.44 183 ILE A CA 1
ATOM 1545 C C . ILE A 1 183 ? 7.092 -4.137 12.442 1.00 89.44 183 ILE A C 1
ATOM 1547 O O . ILE A 1 183 ? 7.483 -4.056 13.607 1.00 89.44 183 ILE A O 1
ATOM 1551 N N . HIS A 1 184 ? 5.817 -4.404 12.150 1.00 87.44 184 HIS A N 1
ATOM 1552 C CA . HIS A 1 184 ? 4.787 -4.595 13.179 1.00 87.44 184 HIS A CA 1
ATOM 1553 C C . HIS A 1 184 ? 4.774 -6.001 13.791 1.00 87.44 184 HIS A C 1
ATOM 1555 O O . HIS A 1 184 ? 4.523 -6.160 14.987 1.00 87.44 184 HIS A O 1
ATOM 1561 N N . HIS A 1 185 ? 5.026 -7.040 12.993 1.00 91.06 185 HIS A N 1
ATOM 1562 C CA . HIS A 1 185 ? 4.786 -8.428 13.411 1.00 91.06 185 HIS A CA 1
ATOM 1563 C C . HIS A 1 185 ? 6.031 -9.315 13.452 1.00 91.06 185 HIS A C 1
ATOM 1565 O O . HIS A 1 185 ? 5.986 -10.413 14.015 1.00 91.06 185 HIS A O 1
ATOM 1571 N N . GLY A 1 186 ? 7.129 -8.862 12.859 1.00 89.19 186 GLY A N 1
ATOM 1572 C CA . GLY A 1 186 ? 8.412 -9.541 12.849 1.00 89.19 186 GLY A CA 1
ATOM 1573 C C . GLY A 1 186 ? 9.231 -9.286 14.112 1.00 89.19 186 GLY A C 1
ATOM 1574 O O . GLY A 1 186 ? 8.947 -8.412 14.931 1.00 89.19 186 GLY A O 1
ATOM 1575 N N . LYS A 1 187 ? 10.296 -10.075 14.258 1.00 89.06 187 LYS A N 1
ATOM 1576 C CA . LYS A 1 187 ? 11.327 -9.893 15.283 1.00 89.06 187 LYS A CA 1
ATOM 1577 C C . LYS A 1 187 ? 12.670 -9.712 14.578 1.00 89.06 187 LYS A C 1
ATOM 1579 O O . LYS A 1 187 ? 13.310 -10.715 14.259 1.00 89.06 187 LYS A O 1
ATOM 1584 N N . PRO A 1 188 ? 13.090 -8.468 14.293 1.00 85.75 188 PRO A N 1
ATOM 1585 C CA . PRO A 1 188 ? 14.358 -8.234 13.629 1.00 85.75 188 PRO A CA 1
ATOM 1586 C C . PRO A 1 188 ? 15.519 -8.730 14.486 1.00 85.75 188 PRO A C 1
ATOM 1588 O O . PRO A 1 188 ? 15.669 -8.339 15.644 1.00 85.75 188 PRO A O 1
ATOM 1591 N N . SER A 1 189 ? 16.356 -9.597 13.924 1.00 85.38 189 SER A N 1
ATOM 1592 C CA . SER A 1 189 ? 17.558 -10.105 14.593 1.00 85.38 189 SER A CA 1
ATOM 1593 C C . SER A 1 189 ? 18.752 -9.160 14.420 1.00 85.38 189 SER A C 1
ATOM 1595 O O . SER A 1 189 ? 19.565 -9.029 15.334 1.00 85.38 189 SER A O 1
ATOM 1597 N N . ILE A 1 190 ? 18.814 -8.441 13.294 1.00 87.94 190 ILE A N 1
ATOM 1598 C CA . ILE A 1 190 ? 19.940 -7.577 12.914 1.00 87.94 190 ILE A CA 1
ATOM 1599 C C . ILE A 1 190 ? 19.823 -6.190 13.587 1.00 87.94 190 ILE A C 1
ATOM 1601 O O . ILE A 1 190 ? 18.751 -5.577 13.522 1.00 87.94 190 ILE A O 1
ATOM 1605 N N . PRO A 1 191 ? 20.904 -5.642 14.186 1.00 87.06 191 PRO A N 1
ATOM 1606 C CA . PRO A 1 191 ? 20.874 -4.364 14.908 1.00 87.06 191 PRO A CA 1
ATOM 1607 C C . PRO A 1 191 ? 20.312 -3.175 14.117 1.00 87.06 191 PRO A C 1
ATOM 1609 O O . PRO A 1 191 ? 19.509 -2.412 14.654 1.00 87.06 191 PRO A O 1
ATOM 1612 N N . ILE A 1 192 ? 20.675 -3.032 12.834 1.00 86.12 192 ILE A N 1
ATOM 1613 C CA . ILE A 1 192 ? 20.168 -1.938 11.990 1.00 86.12 192 ILE A CA 1
ATOM 1614 C C . ILE A 1 192 ? 18.644 -2.005 11.840 1.00 86.12 192 ILE A C 1
ATOM 1616 O O . ILE A 1 192 ? 17.964 -0.992 11.966 1.00 86.12 192 ILE A O 1
ATOM 1620 N N . MET A 1 193 ? 18.092 -3.209 11.677 1.00 83.12 193 MET A N 1
ATOM 1621 C CA . MET A 1 193 ? 16.654 -3.418 11.532 1.00 83.12 193 MET A CA 1
ATOM 1622 C C . MET A 1 193 ? 15.903 -3.176 12.842 1.00 83.12 193 MET A C 1
ATOM 1624 O O . MET A 1 193 ? 14.809 -2.624 12.816 1.00 83.12 193 MET A O 1
ATOM 1628 N N . LYS A 1 194 ? 16.501 -3.510 13.994 1.00 84.31 194 LYS A N 1
ATOM 1629 C CA . LYS A 1 194 ? 15.950 -3.139 15.309 1.00 84.31 194 LYS A CA 1
ATOM 1630 C C . LYS A 1 194 ? 15.880 -1.619 15.469 1.00 84.31 194 LYS A C 1
ATOM 1632 O O . LYS A 1 194 ? 14.855 -1.091 15.890 1.00 84.31 194 LYS A O 1
ATOM 1637 N N . LYS A 1 195 ? 16.943 -0.902 15.083 1.00 84.62 195 LYS A N 1
ATOM 1638 C CA . LYS A 1 195 ? 16.971 0.570 15.115 1.00 84.62 195 LYS A CA 1
ATOM 1639 C C . LYS A 1 195 ? 15.925 1.174 14.177 1.00 84.62 195 LYS A C 1
ATOM 1641 O O . LYS A 1 195 ? 15.251 2.125 14.564 1.00 84.62 195 LYS A O 1
ATOM 1646 N N . LEU A 1 196 ? 15.769 0.617 12.975 1.00 81.81 196 LEU A N 1
ATOM 1647 C CA . LEU A 1 196 ? 14.729 1.028 12.030 1.00 81.81 196 LEU A CA 1
ATOM 1648 C C . LEU A 1 196 ? 13.327 0.769 12.582 1.00 81.81 196 LEU A C 1
ATOM 1650 O O . LEU A 1 196 ? 12.498 1.662 12.500 1.00 81.81 196 LEU A O 1
ATOM 1654 N N . GLN A 1 197 ? 13.079 -0.387 13.202 1.00 82.56 197 GLN A N 1
ATOM 1655 C CA . GLN A 1 197 ? 11.800 -0.707 13.841 1.00 82.56 197 GLN A CA 1
ATOM 1656 C C . GLN A 1 197 ? 11.448 0.313 14.931 1.00 82.56 197 GLN A C 1
ATOM 1658 O O . GLN A 1 197 ? 10.358 0.878 14.908 1.00 82.56 197 GLN A O 1
ATOM 1663 N N . VAL A 1 198 ? 12.388 0.626 15.830 1.00 80.50 198 VAL A N 1
ATOM 1664 C CA . VAL A 1 198 ? 12.192 1.673 16.848 1.00 80.50 198 VAL A CA 1
ATOM 1665 C C . VAL A 1 198 ? 11.906 3.022 16.187 1.00 80.50 198 VAL A C 1
ATOM 1667 O O . VAL A 1 198 ? 10.917 3.669 16.521 1.00 80.50 198 VAL A O 1
ATOM 1670 N N . ARG A 1 199 ? 12.719 3.426 15.202 1.00 78.50 199 ARG A N 1
ATOM 1671 C CA . ARG A 1 199 ? 12.550 4.703 14.495 1.00 78.50 199 ARG A CA 1
ATOM 1672 C C . ARG A 1 199 ? 11.223 4.786 13.744 1.00 78.50 199 ARG A C 1
ATOM 1674 O O . ARG A 1 199 ? 10.652 5.865 13.710 1.00 78.50 199 ARG A O 1
ATOM 1681 N N . TRP A 1 200 ? 10.724 3.689 13.180 1.00 76.00 200 TRP A N 1
ATOM 1682 C CA . TRP A 1 200 ? 9.433 3.624 12.489 1.00 76.00 200 TRP A CA 1
ATOM 1683 C C . TRP A 1 200 ? 8.279 3.941 13.444 1.00 76.00 200 TRP A C 1
ATOM 1685 O O . TRP A 1 200 ? 7.417 4.766 13.141 1.00 76.00 200 TRP A O 1
ATOM 1695 N N . PHE A 1 201 ? 8.312 3.366 14.650 1.00 75.50 201 PHE 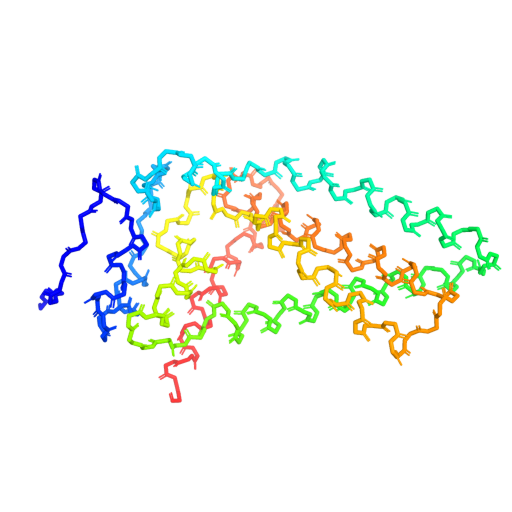A N 1
ATOM 1696 C CA . PHE A 1 201 ? 7.350 3.689 15.702 1.00 75.50 201 PHE A CA 1
ATOM 1697 C C . PHE A 1 201 ? 7.535 5.113 16.253 1.00 75.50 201 PHE A C 1
ATOM 1699 O O . PHE A 1 201 ? 6.550 5.774 16.572 1.00 75.50 201 PHE A O 1
ATOM 1706 N N . SER A 1 202 ? 8.768 5.625 16.325 1.00 64.25 202 SER A N 1
ATOM 1707 C CA . SER A 1 202 ? 9.040 6.999 16.773 1.00 64.25 202 SER A CA 1
ATOM 1708 C C . SER A 1 202 ? 8.672 8.068 15.742 1.00 64.25 202 SER A C 1
ATOM 1710 O O . SER A 1 202 ? 8.192 9.124 16.131 1.00 64.25 202 SER A O 1
ATOM 1712 N N . TYR A 1 203 ? 8.857 7.823 14.441 1.00 59.22 203 TYR A N 1
ATOM 1713 C CA . TYR A 1 203 ? 8.460 8.753 13.374 1.00 59.22 203 TYR A CA 1
ATOM 1714 C C . TYR A 1 203 ? 6.945 8.946 13.328 1.00 59.22 203 TYR A C 1
ATOM 1716 O O . TYR A 1 203 ? 6.495 10.053 13.050 1.00 59.22 203 TYR A O 1
ATOM 1724 N N . ARG A 1 204 ? 6.172 7.908 13.683 1.00 58.41 204 ARG A N 1
ATOM 1725 C CA . ARG A 1 204 ? 4.733 8.046 13.938 1.00 58.41 204 ARG A CA 1
ATOM 1726 C C . ARG A 1 204 ? 4.469 9.092 15.020 1.00 58.41 204 ARG A C 1
ATOM 1728 O O . ARG A 1 204 ? 3.704 10.00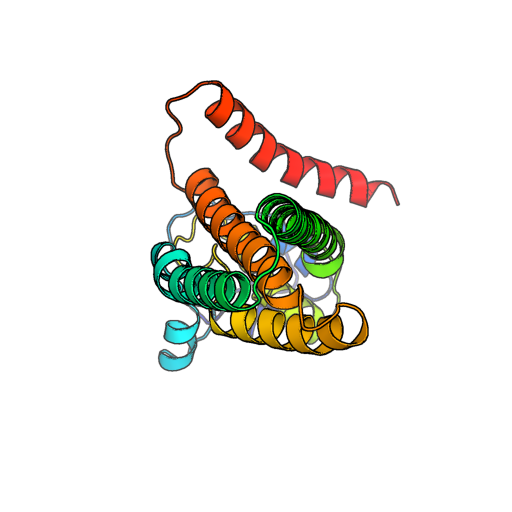3 14.773 1.00 58.41 204 ARG A O 1
ATOM 1735 N N . ILE A 1 205 ? 5.146 9.017 16.168 1.00 50.28 205 ILE A N 1
ATOM 1736 C CA . ILE A 1 205 ? 4.992 9.993 17.265 1.00 50.28 205 ILE A CA 1
ATOM 1737 C C . ILE A 1 205 ? 5.469 11.396 16.848 1.00 50.28 205 ILE A C 1
ATOM 1739 O O . ILE A 1 205 ? 4.839 12.387 17.199 1.00 50.28 205 ILE A O 1
ATOM 1743 N N . LEU A 1 206 ? 6.565 11.493 16.090 1.00 42.31 206 LEU A N 1
ATOM 1744 C CA . LEU A 1 206 ? 7.166 12.778 15.729 1.00 42.31 206 LEU A CA 1
ATOM 1745 C C . LEU A 1 206 ? 6.331 13.576 14.718 1.00 42.31 206 LEU A C 1
ATOM 1747 O O . LEU A 1 206 ? 6.292 14.795 14.822 1.00 42.31 206 LEU A O 1
ATOM 1751 N N . LEU A 1 207 ? 5.664 12.916 13.763 1.00 48.50 207 LEU A N 1
ATOM 1752 C CA . LEU A 1 207 ? 4.734 13.597 12.852 1.00 48.50 207 LEU A CA 1
ATOM 1753 C C . LEU A 1 207 ? 3.557 14.209 13.628 1.00 48.50 207 LEU A C 1
ATOM 1755 O O . LEU A 1 207 ? 3.232 15.367 13.400 1.00 48.50 207 LEU A O 1
ATOM 1759 N N . TYR A 1 208 ? 3.030 13.508 14.638 1.00 47.66 208 TYR A N 1
ATOM 1760 C CA . TYR A 1 208 ? 1.986 14.056 15.513 1.00 47.66 208 TYR A CA 1
ATOM 1761 C C . TYR A 1 208 ? 2.444 15.263 16.329 1.00 47.66 208 TYR A C 1
ATOM 1763 O O . TYR A 1 208 ? 1.735 16.259 16.396 1.00 47.66 208 TYR A O 1
ATOM 1771 N N . LEU A 1 209 ? 3.643 15.202 16.916 1.00 39.22 209 LEU A N 1
ATOM 1772 C CA . LEU A 1 209 ? 4.178 16.311 17.711 1.00 39.22 209 LEU A CA 1
ATOM 1773 C C . LEU A 1 209 ? 4.508 17.552 16.869 1.00 39.22 209 LEU A C 1
ATOM 1775 O O . LEU A 1 209 ? 4.563 18.650 17.413 1.00 39.22 209 LEU A O 1
ATOM 1779 N N . LEU A 1 210 ? 4.747 17.395 15.564 1.00 41.91 210 LEU A N 1
ATOM 1780 C CA . LEU A 1 210 ? 4.979 18.514 14.646 1.00 41.91 210 LEU A CA 1
ATOM 1781 C C . LEU A 1 210 ? 3.668 19.122 14.118 1.00 41.91 210 LEU A C 1
ATOM 1783 O O . LEU A 1 210 ? 3.636 20.318 13.838 1.00 41.91 210 LEU A O 1
ATOM 1787 N N . ASP A 1 211 ? 2.587 18.340 14.041 1.00 45.94 211 ASP A N 1
ATOM 1788 C CA . ASP A 1 211 ? 1.245 18.807 13.653 1.00 45.94 211 ASP A CA 1
ATOM 1789 C C . ASP A 1 211 ? 0.467 19.490 14.804 1.00 45.94 211 ASP A C 1
ATOM 1791 O O . ASP A 1 211 ? -0.654 19.964 14.595 1.00 45.94 211 ASP A O 1
ATOM 1795 N N . ASP A 1 212 ? 1.051 19.543 16.008 1.00 39.56 212 ASP A N 1
ATOM 1796 C CA . ASP A 1 212 ? 0.587 20.334 17.162 1.00 39.56 212 ASP A CA 1
ATOM 1797 C C . ASP A 1 212 ? 1.265 21.723 17.249 1.00 39.56 212 ASP A C 1
ATOM 1799 O O . ASP A 1 212 ? 1.008 22.486 18.180 1.00 39.56 212 ASP A O 1
ATOM 1803 N N . VAL A 1 213 ? 2.137 22.067 16.288 1.00 35.16 213 VAL A N 1
ATOM 1804 C CA . VAL A 1 213 ? 2.900 23.335 16.258 1.00 35.16 213 VAL A CA 1
ATOM 1805 C C . VAL A 1 213 ? 2.300 24.376 15.289 1.00 35.16 213 VAL A C 1
ATOM 1807 O O . VAL A 1 213 ? 2.800 25.498 15.220 1.00 35.16 213 VAL A O 1
ATOM 1810 N N . TYR A 1 214 ? 1.199 24.064 14.592 1.00 32.22 214 TYR A N 1
ATOM 1811 C CA . TYR A 1 214 ? 0.495 25.000 13.697 1.00 32.22 214 TYR A CA 1
ATOM 1812 C C . TYR A 1 214 ? -1.019 25.024 13.921 1.00 32.22 214 TYR A C 1
ATOM 1814 O O . TYR A 1 214 ? -1.629 23.935 14.032 1.00 32.22 214 TYR A O 1
#

Secondary structure (DSSP, 8-state):
---SS---TTS-SHHHHGGGGGGHHHHHTS----S----S-SSHHHHHHT---TTHHHHHHHHHHHHHHHHHHTTT--HHHHHHHHHHHHHHHHHHHHHIIIIISS----HHHHHHHHIIIIIHHHH-TT-SSSSSPPHHHHHHHHHHHHHHHTTTS-TTTHHHHHHHHHHHHHHHHHHHHHHHH----SHHHHHHHHHHHHHHHHHHHHTT--

pLDDT: mean 90.74, std 12.65, range [32.22, 98.69]